Protein AF-A0A812IFV6-F1 (afdb_monomer_lite)

Structure (mmCIF, N/CA/C/O backbone):
data_AF-A0A812IFV6-F1
#
_entry.id   AF-A0A812IFV6-F1
#
loop_
_atom_site.group_PDB
_atom_site.id
_atom_site.type_symbol
_atom_site.label_atom_id
_atom_site.label_alt_id
_atom_site.label_comp_id
_atom_site.label_asym_id
_atom_site.label_entity_id
_atom_site.label_seq_id
_atom_site.pdbx_PDB_ins_code
_atom_site.Cartn_x
_atom_site.Cartn_y
_atom_site.Cartn_z
_atom_site.occupancy
_atom_site.B_iso_or_equiv
_atom_site.auth_seq_id
_atom_site.auth_comp_id
_atom_site.auth_asym_id
_atom_site.auth_atom_id
_atom_site.pdbx_PDB_model_num
ATOM 1 N N . MET A 1 1 ? 2.432 -13.403 5.349 1.00 90.62 1 MET A N 1
ATOM 2 C CA . MET A 1 1 ? 1.279 -12.597 5.789 1.00 90.62 1 MET A CA 1
ATOM 3 C C . MET A 1 1 ? 0.267 -13.435 6.565 1.00 90.62 1 MET A C 1
ATOM 5 O O . MET A 1 1 ? 0.157 -13.242 7.765 1.00 90.62 1 MET A O 1
ATOM 9 N N . GLU A 1 2 ? -0.391 -14.413 5.935 1.00 92.25 2 GLU A N 1
ATOM 10 C CA . GLU A 1 2 ? -1.429 -15.255 6.562 1.00 92.25 2 GLU A CA 1
ATOM 11 C C . GLU A 1 2 ? -1.042 -15.822 7.941 1.00 92.25 2 GLU A C 1
ATOM 13 O O . GLU A 1 2 ? -1.801 -15.688 8.894 1.00 92.25 2 GLU A O 1
ATOM 18 N N . ARG A 1 3 ? 0.172 -16.378 8.083 1.00 94.56 3 ARG A N 1
ATOM 19 C CA . ARG A 1 3 ? 0.697 -16.860 9.375 1.00 94.56 3 ARG A CA 1
ATOM 20 C C . ARG A 1 3 ? 0.649 -15.799 10.481 1.00 94.56 3 ARG A C 1
ATOM 22 O O . ARG A 1 3 ? 0.301 -16.121 11.610 1.00 94.56 3 ARG A O 1
ATOM 29 N N . GLU A 1 4 ? 1.041 -14.563 10.172 1.00 95.19 4 GLU A N 1
ATOM 30 C CA . GLU A 1 4 ? 1.083 -13.474 11.156 1.00 95.19 4 GLU A CA 1
ATOM 31 C C . GLU A 1 4 ? -0.331 -13.035 11.540 1.00 95.19 4 GLU A C 1
ATOM 33 O O . GLU A 1 4 ? -0.598 -12.843 12.722 1.00 95.19 4 GLU A O 1
ATOM 38 N N . VAL A 1 5 ? -1.251 -12.981 10.572 1.00 94.00 5 VAL A N 1
ATOM 39 C CA . VAL A 1 5 ? -2.677 -12.708 10.815 1.00 94.00 5 VAL A CA 1
ATOM 40 C C . VAL A 1 5 ? -3.306 -13.794 11.696 1.00 94.00 5 VAL A C 1
ATOM 42 O O . VAL A 1 5 ? -3.905 -13.469 12.718 1.00 94.00 5 VAL A O 1
ATOM 45 N N . LYS A 1 6 ? -3.071 -15.077 11.383 1.00 93.69 6 LYS A N 1
ATOM 46 C CA . LYS A 1 6 ? -3.560 -16.235 12.158 1.00 93.69 6 LYS A CA 1
ATOM 47 C C . LYS A 1 6 ? -2.971 -16.321 13.568 1.00 93.69 6 LYS A C 1
ATOM 49 O O . LYS A 1 6 ? -3.517 -17.008 14.427 1.00 93.69 6 LYS A O 1
ATOM 54 N N . SER A 1 7 ? -1.841 -15.661 13.824 1.00 94.19 7 SER A N 1
ATOM 55 C CA . SER A 1 7 ? -1.175 -15.741 15.127 1.00 94.19 7 SER A CA 1
ATOM 56 C C . SER A 1 7 ? -1.959 -15.060 16.252 1.00 94.19 7 SER A C 1
ATOM 58 O O . SER A 1 7 ? -1.725 -15.374 17.418 1.00 94.19 7 SER A O 1
ATOM 60 N N . GLY A 1 8 ? -2.832 -14.097 15.924 1.00 90.06 8 GLY A N 1
ATOM 61 C CA . GLY A 1 8 ? -3.532 -13.261 16.905 1.00 90.06 8 GLY A CA 1
ATOM 62 C C . GLY A 1 8 ? -2.608 -12.403 17.778 1.00 90.06 8 GLY A C 1
ATOM 63 O O . GLY A 1 8 ? -3.059 -11.815 18.755 1.00 90.06 8 GLY A O 1
ATOM 64 N N . LYS A 1 9 ? -1.306 -12.341 17.461 1.00 95.56 9 LYS A N 1
ATOM 65 C CA . LYS A 1 9 ? -0.314 -11.566 18.218 1.00 95.56 9 LYS A CA 1
ATOM 66 C C . LYS A 1 9 ? -0.413 -10.064 17.941 1.00 95.56 9 LYS A C 1
ATOM 68 O O . LYS A 1 9 ? 0.024 -9.266 18.765 1.00 95.56 9 LYS A O 1
ATOM 73 N N . TRP A 1 10 ? -0.939 -9.703 16.776 1.00 95.56 10 TRP A N 1
ATOM 74 C CA . TRP A 1 10 ? -0.972 -8.340 16.263 1.00 95.56 10 TRP A CA 1
ATOM 75 C C . TRP A 1 10 ? -2.396 -7.982 15.847 1.00 95.56 10 TRP A C 1
ATOM 77 O O . TRP A 1 10 ? -3.046 -8.774 15.163 1.00 95.56 10 TRP A O 1
ATOM 87 N N . ASP A 1 11 ? -2.851 -6.781 16.205 1.00 94.81 11 ASP A N 1
ATOM 88 C CA . ASP A 1 11 ? -4.146 -6.262 15.745 1.00 94.81 11 ASP A CA 1
ATOM 89 C C . ASP A 1 11 ? -4.117 -5.952 14.246 1.00 94.81 11 ASP A C 1
ATOM 91 O O . ASP A 1 11 ? -5.085 -6.202 13.530 1.00 94.81 11 ASP A O 1
ATOM 95 N N . TRP A 1 12 ? -2.976 -5.447 13.771 1.00 97.50 12 TRP A N 1
ATOM 96 C CA . TRP A 1 12 ? -2.709 -5.120 12.378 1.00 97.50 12 TRP A CA 1
ATOM 97 C C . TRP A 1 12 ? -1.328 -5.617 11.970 1.00 97.50 12 TRP A C 1
ATOM 99 O O . TRP A 1 12 ? -0.370 -5.554 12.741 1.00 97.50 12 TRP A O 1
ATOM 109 N N . VAL A 1 13 ? -1.225 -6.087 10.733 1.00 97.06 13 VAL A N 1
ATOM 110 C CA . VAL A 1 13 ? 0.023 -6.496 10.095 1.00 97.06 13 VAL A CA 1
ATOM 111 C C . VAL A 1 13 ? 0.207 -5.659 8.836 1.00 97.06 13 VAL A C 1
ATOM 113 O O . VAL A 1 13 ? -0.725 -5.501 8.049 1.00 97.06 13 VAL A O 1
ATOM 116 N N . VAL A 1 14 ? 1.412 -5.134 8.639 1.00 96.81 14 VAL A N 1
ATOM 117 C CA . VAL A 1 14 ? 1.782 -4.381 7.437 1.00 96.81 14 VAL A CA 1
ATOM 118 C C . VAL A 1 14 ? 2.621 -5.280 6.535 1.00 96.81 14 VAL A C 1
ATOM 120 O O . VAL A 1 14 ? 3.610 -5.862 6.984 1.00 96.81 14 VAL A O 1
ATOM 123 N N . TRP A 1 15 ? 2.217 -5.417 5.274 1.00 96.69 15 TRP A N 1
ATOM 124 C CA . TRP A 1 15 ? 3.087 -5.905 4.206 1.00 96.69 15 TRP A CA 1
ATOM 125 C C . TRP A 1 15 ? 3.775 -4.715 3.559 1.00 96.69 15 TRP A C 1
ATOM 127 O O . TRP A 1 15 ? 3.112 -3.711 3.315 1.00 96.69 15 TRP A O 1
ATOM 137 N N . ALA A 1 16 ? 5.057 -4.852 3.244 1.00 96.38 16 ALA A N 1
ATOM 138 C CA . ALA A 1 16 ? 5.772 -3.949 2.358 1.00 96.38 16 ALA A CA 1
ATOM 139 C C . ALA A 1 16 ? 6.734 -4.773 1.497 1.00 96.38 16 ALA A C 1
ATOM 141 O O . ALA A 1 16 ? 7.424 -5.658 2.017 1.00 96.38 16 ALA A O 1
ATOM 142 N N . ASP A 1 17 ? 6.779 -4.483 0.202 1.00 94.94 17 ASP A N 1
ATOM 143 C CA . ASP A 1 17 ? 7.741 -5.076 -0.714 1.00 94.94 17 ASP A CA 1
ATOM 144 C C . ASP A 1 17 ? 9.166 -4.672 -0.318 1.00 94.94 17 ASP A C 1
ATOM 146 O O . ASP A 1 17 ? 9.419 -3.621 0.278 1.00 94.94 17 ASP A O 1
ATOM 150 N N . CYS A 1 18 ? 10.138 -5.518 -0.662 1.00 93.38 18 CYS A N 1
ATOM 151 C CA . CYS A 1 18 ? 11.543 -5.277 -0.326 1.00 93.38 18 CYS A CA 1
ATOM 152 C C . CYS A 1 18 ? 12.152 -4.068 -1.053 1.00 93.38 18 CYS A C 1
ATOM 154 O O . CYS A 1 18 ? 13.246 -3.625 -0.701 1.00 93.38 18 CYS A O 1
ATOM 156 N N . ASP A 1 19 ? 11.453 -3.550 -2.057 1.00 93.69 19 ASP A N 1
ATOM 157 C CA . ASP A 1 19 ? 11.801 -2.382 -2.848 1.00 93.69 19 ASP A CA 1
ATOM 158 C C . ASP A 1 19 ? 11.016 -1.125 -2.414 1.00 93.69 19 ASP A C 1
ATOM 160 O O . ASP A 1 19 ? 10.923 -0.152 -3.159 1.00 93.69 19 ASP A O 1
ATOM 164 N N . THR A 1 20 ? 10.480 -1.121 -1.189 1.00 95.44 20 THR A N 1
ATOM 165 C CA . THR A 1 20 ? 9.797 0.024 -0.570 1.00 95.44 20 THR A CA 1
ATOM 166 C C . THR A 1 20 ? 10.622 0.606 0.579 1.00 95.44 20 THR A C 1
ATOM 168 O O . THR A 1 20 ? 11.071 -0.123 1.464 1.00 95.44 20 THR A O 1
ATOM 171 N N . TYR A 1 21 ? 10.784 1.934 0.611 1.00 96.25 21 TYR A N 1
ATOM 172 C CA . TYR A 1 21 ? 11.417 2.660 1.719 1.00 96.25 21 TYR A CA 1
ATOM 173 C C . TYR A 1 21 ? 10.441 3.599 2.420 1.00 96.25 21 TYR A C 1
ATOM 175 O O . TYR A 1 21 ? 9.731 4.372 1.779 1.00 96.25 21 TYR A O 1
ATOM 183 N N . PHE A 1 22 ? 10.481 3.596 3.753 1.00 96.12 22 PHE A N 1
ATOM 184 C CA . PHE A 1 22 ? 9.838 4.610 4.585 1.00 96.12 22 PHE A CA 1
ATOM 185 C C . PHE A 1 22 ? 10.692 5.877 4.583 1.00 96.12 22 PHE A C 1
ATOM 187 O O . PHE A 1 22 ? 11.806 5.889 5.105 1.00 96.12 22 PHE A O 1
ATOM 194 N N . MET A 1 23 ? 10.171 6.937 3.970 1.00 97.19 23 MET A N 1
ATOM 195 C CA . MET A 1 23 ? 10.905 8.181 3.732 1.00 97.19 23 MET A CA 1
ATOM 196 C C . MET A 1 23 ? 10.601 9.249 4.781 1.00 97.19 23 MET A C 1
ATOM 198 O O . MET A 1 23 ? 11.465 10.075 5.066 1.00 97.19 23 MET A O 1
ATOM 202 N N . ASN A 1 24 ? 9.409 9.219 5.381 1.00 96.88 24 ASN A N 1
ATOM 203 C CA . ASN A 1 24 ? 8.997 10.155 6.424 1.00 96.88 24 ASN A CA 1
ATOM 204 C C . ASN A 1 24 ? 8.560 9.402 7.688 1.00 96.88 24 ASN A C 1
ATOM 206 O O . ASN A 1 24 ? 7.410 8.986 7.806 1.00 96.88 24 ASN A O 1
ATOM 210 N N . MET A 1 25 ? 9.469 9.268 8.655 1.00 95.56 25 MET A N 1
ATOM 211 C CA . MET A 1 25 ? 9.214 8.592 9.934 1.00 95.56 25 MET A CA 1
ATOM 212 C C . MET A 1 25 ? 8.420 9.449 10.932 1.00 95.56 25 MET A C 1
ATOM 214 O O . MET A 1 25 ? 8.097 8.969 12.015 1.00 95.56 25 MET A O 1
ATOM 218 N N . SER A 1 26 ? 8.077 10.698 10.587 1.00 96.50 26 SER A N 1
ATOM 219 C CA . SER A 1 26 ? 7.101 11.479 11.367 1.00 96.50 26 SER A CA 1
ATOM 220 C C . SER A 1 26 ? 5.660 11.037 11.093 1.00 96.50 26 SER A C 1
ATOM 222 O O . SER A 1 26 ? 4.779 11.294 11.911 1.00 96.50 26 SER A O 1
ATOM 224 N N . VAL A 1 27 ? 5.408 10.367 9.961 1.00 95.50 27 VAL A N 1
ATOM 225 C CA . VAL A 1 27 ? 4.134 9.692 9.689 1.00 95.50 27 VAL A CA 1
ATOM 226 C C . VAL A 1 27 ? 4.193 8.321 10.348 1.00 95.50 27 VAL A C 1
ATOM 228 O O . VAL A 1 27 ? 4.990 7.467 9.960 1.00 95.50 27 VAL A O 1
ATOM 231 N N . THR A 1 28 ? 3.359 8.105 11.364 1.00 94.81 28 THR A N 1
ATOM 232 C CA . THR A 1 28 ? 3.316 6.817 12.063 1.00 94.81 28 THR A CA 1
ATOM 233 C C . THR A 1 28 ? 2.352 5.856 11.376 1.00 94.81 28 THR A C 1
ATOM 235 O O . THR A 1 28 ? 1.388 6.274 10.728 1.00 94.81 28 THR A O 1
ATOM 238 N N . VAL A 1 29 ? 2.577 4.556 11.564 1.00 93.62 29 VAL A N 1
ATOM 239 C CA . VAL A 1 29 ? 1.675 3.485 11.105 1.00 93.62 29 VAL A CA 1
ATOM 240 C C . VAL A 1 29 ? 0.255 3.718 11.637 1.00 93.62 29 VAL A C 1
ATOM 242 O O . VAL A 1 29 ? -0.717 3.590 10.898 1.00 93.62 29 VAL A O 1
ATOM 245 N N . GLU A 1 30 ? 0.129 4.139 12.895 1.00 94.88 30 GLU A N 1
ATOM 246 C CA . GLU A 1 30 ? -1.145 4.473 13.532 1.00 94.88 30 GLU A CA 1
ATOM 247 C C . GLU A 1 30 ? -1.823 5.660 12.849 1.00 94.88 30 GLU A C 1
ATOM 249 O O . GLU A 1 30 ? -3.024 5.612 12.602 1.00 94.88 30 GLU A O 1
ATOM 254 N N . SER A 1 31 ? -1.075 6.710 12.498 1.00 95.31 31 SER A N 1
ATOM 255 C CA . SER A 1 31 ? -1.651 7.868 11.809 1.00 95.31 31 SER A CA 1
ATOM 256 C C . SER A 1 31 ? -2.243 7.483 10.450 1.00 95.31 31 SER A C 1
ATOM 258 O O . SER A 1 31 ? -3.316 7.964 10.091 1.00 95.31 31 SER A O 1
ATOM 260 N N . VAL A 1 32 ? -1.610 6.548 9.733 1.00 95.31 32 VAL A N 1
ATOM 261 C CA . VAL A 1 32 ? -2.129 6.005 8.471 1.00 95.31 32 VAL A CA 1
ATOM 262 C C . VAL A 1 32 ? -3.386 5.170 8.719 1.00 95.31 32 VAL A C 1
ATOM 264 O O . VAL A 1 32 ? -4.390 5.371 8.036 1.00 95.31 32 VAL A O 1
ATOM 267 N N . LEU A 1 33 ? -3.368 4.290 9.727 1.00 96.06 33 LEU A N 1
ATOM 268 C CA . LEU A 1 33 ? -4.539 3.507 10.133 1.00 96.06 33 LEU A CA 1
ATOM 269 C C . LEU A 1 33 ? -5.737 4.407 10.439 1.00 96.06 33 LEU A C 1
ATOM 271 O O . LEU A 1 33 ? -6.798 4.222 9.858 1.00 96.06 33 LEU A O 1
ATOM 275 N N . PHE A 1 34 ? -5.569 5.405 11.303 1.00 96.56 34 PHE A N 1
ATOM 276 C CA . PHE A 1 34 ? -6.655 6.312 11.672 1.00 96.56 34 PHE A CA 1
ATOM 277 C C . PHE A 1 34 ? -7.095 7.227 10.528 1.00 96.56 34 PHE A C 1
ATOM 279 O O . PHE A 1 34 ? -8.252 7.629 10.495 1.00 96.56 34 PHE A O 1
ATOM 286 N N . THR A 1 35 ? -6.219 7.528 9.568 1.00 95.94 35 THR A N 1
ATOM 287 C CA . THR A 1 35 ? -6.599 8.324 8.391 1.00 95.94 35 THR A CA 1
ATOM 288 C C . THR A 1 35 ? -7.592 7.576 7.498 1.00 95.94 35 THR A C 1
ATOM 290 O O . THR A 1 35 ? -8.530 8.188 6.998 1.00 95.94 35 THR A O 1
ATOM 293 N N . TYR A 1 36 ? -7.403 6.267 7.290 1.00 96.00 36 TYR A N 1
ATOM 294 C CA . TYR A 1 36 ? -8.203 5.502 6.318 1.00 96.00 36 TYR A CA 1
ATOM 295 C C . TYR A 1 36 ? -9.223 4.551 6.940 1.00 96.00 36 TYR A C 1
ATOM 297 O O . TYR A 1 36 ? -10.222 4.222 6.306 1.00 96.00 36 TYR A O 1
ATOM 305 N N . ALA A 1 37 ? -8.980 4.099 8.165 1.00 96.31 37 ALA A N 1
ATOM 306 C CA . ALA A 1 37 ? -9.856 3.211 8.917 1.00 96.31 37 ALA A CA 1
ATOM 307 C C . ALA A 1 37 ? -10.405 3.874 10.186 1.00 96.31 37 ALA A C 1
ATOM 309 O O . ALA A 1 37 ? -11.028 3.192 10.989 1.00 96.31 37 ALA A O 1
ATOM 310 N N . GLY A 1 38 ? -10.154 5.166 10.415 1.00 96.19 38 GLY A N 1
ATOM 311 C CA . GLY A 1 38 ? -10.702 5.882 11.562 1.00 96.19 38 GLY A CA 1
ATOM 312 C C . GLY A 1 38 ? -12.148 6.317 11.340 1.00 96.19 38 GLY A C 1
ATOM 313 O O . GLY A 1 38 ? -12.520 6.746 10.251 1.00 96.19 38 GLY A O 1
ATOM 314 N N . ILE A 1 39 ? -12.947 6.249 12.398 1.00 95.69 39 ILE A N 1
ATOM 315 C CA . ILE A 1 39 ? -14.283 6.834 12.494 1.00 95.69 39 ILE A CA 1
ATOM 316 C C . ILE A 1 39 ? -14.367 7.672 13.766 1.00 95.69 39 ILE A C 1
ATOM 318 O O . ILE A 1 39 ? -13.804 7.317 14.805 1.00 95.69 39 ILE A O 1
ATOM 322 N N . GLU A 1 40 ? -15.066 8.799 13.686 1.00 94.88 40 GLU A N 1
ATOM 323 C CA . GLU A 1 40 ? -15.338 9.639 14.847 1.00 94.88 40 GLU A CA 1
ATOM 324 C C . GLU A 1 40 ? -16.737 9.328 15.381 1.00 94.88 40 GLU A C 1
ATOM 326 O O . GLU A 1 40 ? -17.749 9.657 14.760 1.00 94.88 40 GLU A O 1
ATOM 331 N N . GLU A 1 41 ? -16.804 8.707 16.556 1.00 91.31 41 GLU A N 1
ATOM 332 C CA . GLU A 1 41 ? -18.061 8.428 17.242 1.00 91.31 41 GLU A CA 1
ATOM 333 C C . GLU A 1 41 ? -18.096 9.184 18.566 1.00 91.31 41 GLU A C 1
ATOM 335 O O . GLU A 1 41 ? -17.248 9.006 19.435 1.00 91.31 41 GLU A O 1
ATOM 340 N N . ARG A 1 42 ? -19.105 10.047 18.742 1.00 91.06 42 ARG A N 1
ATOM 341 C CA . ARG A 1 42 ? -19.311 10.826 19.982 1.00 91.06 42 ARG A CA 1
ATOM 342 C C . ARG A 1 42 ? -18.100 11.689 20.386 1.00 91.06 42 ARG A C 1
ATOM 344 O O . ARG A 1 42 ? -17.925 11.970 21.570 1.00 91.06 42 ARG A O 1
ATOM 351 N N . GLY A 1 43 ? -17.317 12.146 19.407 1.00 92.31 43 GLY A N 1
ATOM 352 C CA . GLY A 1 43 ? -16.129 12.979 19.617 1.00 92.31 43 GLY A CA 1
ATOM 353 C C . GLY A 1 43 ? -14.856 12.197 19.954 1.00 92.31 43 GLY A C 1
ATOM 354 O O . GLY A 1 43 ? -13.866 12.806 20.352 1.00 92.31 43 GLY A O 1
ATOM 355 N N . GLU A 1 44 ? -14.875 10.866 19.829 1.00 94.44 44 GLU A N 1
ATOM 356 C CA . GLU A 1 44 ? -13.705 10.006 19.997 1.00 94.44 44 GLU A CA 1
ATOM 357 C C . GLU A 1 44 ? -13.334 9.356 18.658 1.00 94.44 44 GLU A C 1
ATOM 359 O O . GLU A 1 44 ? -14.171 8.736 17.998 1.00 94.44 44 GLU A O 1
ATOM 364 N N . LEU A 1 45 ? -12.070 9.509 18.252 1.00 95.75 45 LEU A N 1
ATOM 365 C CA . LEU A 1 45 ? -11.529 8.876 17.053 1.00 95.75 45 LEU A CA 1
ATOM 366 C C . LEU A 1 45 ? -11.144 7.428 17.377 1.00 95.75 45 LEU A C 1
ATOM 368 O O . LEU A 1 45 ? -10.225 7.180 18.157 1.00 95.75 45 LEU A O 1
ATOM 372 N N . THR A 1 46 ? -11.838 6.477 16.762 1.00 96.19 46 THR A N 1
ATOM 373 C CA . THR A 1 46 ? -11.618 5.033 16.935 1.00 96.19 46 THR A CA 1
ATOM 374 C C . THR A 1 46 ? -11.424 4.361 15.579 1.00 96.19 46 THR A C 1
ATOM 376 O O . THR A 1 46 ? -11.686 4.968 14.546 1.00 96.19 46 THR A O 1
ATOM 379 N N . LEU A 1 47 ? -10.913 3.127 15.550 1.00 96.62 47 LEU A N 1
ATOM 380 C CA . LEU A 1 47 ? -10.833 2.367 14.302 1.00 96.62 47 LEU A CA 1
ATOM 381 C C . LEU A 1 47 ? -12.185 1.718 14.001 1.00 96.62 47 LEU A C 1
ATOM 383 O O . LEU A 1 47 ? -12.744 1.027 14.853 1.00 96.62 47 LEU A O 1
ATOM 387 N N . ASP A 1 48 ? -12.654 1.891 12.771 1.00 96.38 48 ASP A N 1
ATOM 388 C CA . ASP A 1 48 ? -13.847 1.261 12.231 1.00 96.38 48 ASP A CA 1
ATOM 389 C C . ASP A 1 48 ? -13.717 -0.264 12.360 1.00 96.38 48 ASP A C 1
ATOM 391 O O . ASP A 1 48 ? -12.817 -0.877 11.764 1.00 96.38 48 ASP A O 1
ATOM 395 N N . PRO A 1 49 ? -14.586 -0.918 13.151 1.00 95.50 49 PRO A N 1
ATOM 396 C CA . PRO A 1 49 ? -14.504 -2.353 13.348 1.00 95.50 49 PRO A CA 1
ATOM 397 C C . PRO A 1 49 ? -14.727 -3.131 12.050 1.00 95.50 49 PRO A C 1
ATOM 399 O O . PRO A 1 49 ? -14.229 -4.258 11.973 1.00 95.50 49 PRO A O 1
ATOM 402 N N . GLN A 1 50 ? -15.422 -2.541 11.067 1.00 96.38 50 GLN A N 1
ATOM 403 C CA . GLN A 1 50 ? -15.682 -3.143 9.765 1.00 96.38 50 GLN A CA 1
ATOM 404 C C . GLN A 1 50 ? -14.477 -3.097 8.838 1.00 96.38 50 GLN A C 1
ATOM 406 O O . GLN A 1 50 ? -14.459 -3.876 7.903 1.00 96.38 50 GLN A O 1
ATOM 411 N N . VAL A 1 51 ? -13.469 -2.248 9.058 1.00 97.69 51 VAL A N 1
ATOM 412 C CA . VAL A 1 51 ? -12.301 -2.204 8.168 1.00 97.69 51 VAL A CA 1
ATOM 413 C C . VAL A 1 51 ? -11.305 -3.291 8.556 1.00 97.69 51 VAL A C 1
ATOM 415 O O . VAL A 1 51 ? -10.848 -3.376 9.699 1.00 97.69 51 VAL A O 1
ATOM 418 N N . HIS A 1 52 ? -10.940 -4.114 7.576 1.00 97.88 52 HIS A N 1
ATOM 419 C CA . HIS A 1 52 ? -9.975 -5.200 7.722 1.00 97.88 52 HIS A CA 1
ATOM 420 C C . HIS A 1 52 ? -8.755 -5.061 6.815 1.00 97.88 52 HIS A C 1
ATOM 422 O O . HIS A 1 52 ? -7.755 -5.726 7.082 1.00 97.88 52 HIS A O 1
ATOM 428 N N . MET A 1 53 ? -8.798 -4.234 5.769 1.00 97.94 53 MET A N 1
ATOM 429 C CA . MET A 1 53 ? -7.658 -4.030 4.879 1.00 97.94 53 MET A CA 1
ATOM 430 C C . MET A 1 53 ? -7.575 -2.592 4.370 1.00 97.94 53 MET A C 1
ATOM 432 O O . MET A 1 53 ? -8.586 -2.009 3.989 1.00 97.94 53 MET A O 1
ATOM 436 N N . ILE A 1 54 ? -6.358 -2.045 4.332 1.00 97.81 54 ILE A N 1
ATOM 437 C CA . ILE A 1 54 ? -6.038 -0.768 3.684 1.00 97.81 54 ILE A CA 1
ATOM 438 C C . ILE A 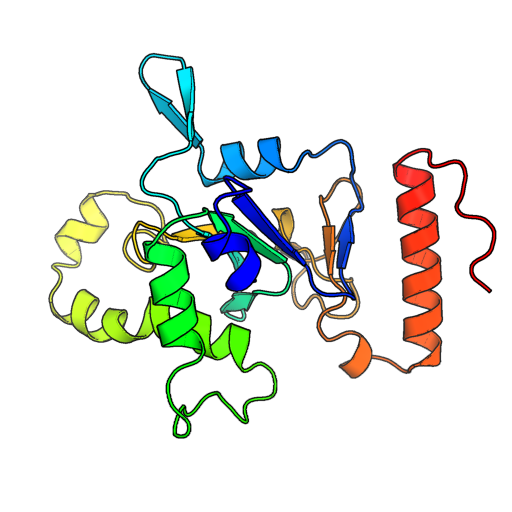1 54 ? -5.004 -1.050 2.601 1.00 97.81 54 ILE A C 1
ATOM 440 O O . ILE A 1 54 ? -3.951 -1.615 2.894 1.00 97.81 54 ILE A O 1
ATOM 444 N N . VAL A 1 55 ? -5.295 -0.671 1.365 1.00 97.12 55 VAL A N 1
ATOM 445 C CA . VAL A 1 55 ? -4.445 -0.924 0.191 1.00 97.12 55 VAL A CA 1
ATOM 446 C C . VAL A 1 55 ? -4.436 0.309 -0.704 1.00 97.12 55 VAL A C 1
ATOM 448 O O . VAL A 1 55 ? -5.386 1.091 -0.650 1.00 97.12 55 VAL A O 1
ATOM 451 N N . SER A 1 56 ? -3.382 0.525 -1.494 1.00 94.44 56 SER A N 1
ATOM 452 C CA . SER A 1 56 ? -3.388 1.637 -2.445 1.00 94.44 56 SER A CA 1
ATOM 453 C C . SER A 1 56 ? -4.037 1.284 -3.776 1.00 94.44 56 SER A C 1
ATOM 455 O O . SER A 1 56 ? -4.015 0.134 -4.214 1.00 94.44 56 SER A O 1
ATOM 457 N N . GLU A 1 57 ? -4.573 2.306 -4.433 1.00 91.19 57 GLU A N 1
ATOM 458 C CA . GLU A 1 57 ? -4.995 2.272 -5.831 1.00 91.19 57 GLU A CA 1
ATOM 459 C C . GLU A 1 57 ? -4.420 3.481 -6.570 1.00 91.19 57 GLU A C 1
ATOM 461 O O . GLU A 1 57 ? -4.292 4.577 -6.009 1.00 91.19 57 GLU A O 1
ATOM 466 N N . ASP A 1 58 ? -4.098 3.267 -7.841 1.00 86.94 58 ASP A N 1
ATOM 467 C CA . ASP A 1 58 ? -3.811 4.307 -8.818 1.00 86.94 58 ASP A CA 1
ATOM 468 C C . ASP A 1 58 ? -4.663 4.112 -10.088 1.00 86.94 58 ASP A C 1
ATOM 470 O O . ASP A 1 58 ? -5.523 3.238 -10.185 1.00 86.94 58 ASP A O 1
ATOM 474 N N . SER A 1 59 ? -4.400 4.924 -11.111 1.00 80.69 59 SER A N 1
ATOM 475 C CA . SER A 1 59 ? -5.062 4.806 -12.421 1.00 80.69 59 SER A CA 1
ATOM 476 C C . SER A 1 59 ? -4.839 3.474 -13.162 1.00 80.69 59 SER A C 1
ATOM 478 O O . SER A 1 59 ? -5.527 3.209 -14.150 1.00 80.69 59 SER A O 1
ATOM 480 N N . ALA A 1 60 ? -3.855 2.669 -12.757 1.00 78.31 60 ALA A N 1
ATOM 481 C CA . ALA A 1 60 ? -3.549 1.379 -13.355 1.00 78.31 60 ALA A CA 1
ATOM 482 C C . ALA A 1 60 ? -4.292 0.228 -12.671 1.00 78.31 60 ALA A C 1
ATOM 484 O O . ALA A 1 60 ? -4.637 -0.696 -13.406 1.00 78.31 60 ALA A O 1
ATOM 485 N N . MET A 1 61 ? -4.503 0.280 -11.343 1.00 85.88 61 MET A N 1
ATOM 486 C CA . MET A 1 61 ? -5.410 -0.528 -10.494 1.00 85.88 61 MET A CA 1
ATOM 487 C C . MET A 1 61 ? -4.921 -0.503 -9.025 1.00 85.88 61 MET A C 1
ATOM 489 O O . MET A 1 61 ? -4.085 0.313 -8.641 1.00 85.88 61 MET A O 1
ATOM 493 N N . LEU A 1 62 ? -5.431 -1.411 -8.181 1.00 92.62 62 LEU A N 1
ATOM 494 C CA . LEU A 1 62 ? -4.831 -1.734 -6.885 1.00 92.62 62 LEU A CA 1
ATOM 495 C C . LEU A 1 62 ? -3.326 -2.011 -6.996 1.00 92.62 62 LEU A C 1
ATOM 497 O O . LEU A 1 62 ? -2.864 -2.644 -7.952 1.00 92.62 62 LEU A O 1
ATOM 501 N N . ASN A 1 63 ? -2.601 -1.616 -5.954 1.00 93.56 63 ASN A N 1
ATOM 502 C CA . ASN A 1 63 ? -1.194 -1.920 -5.761 1.00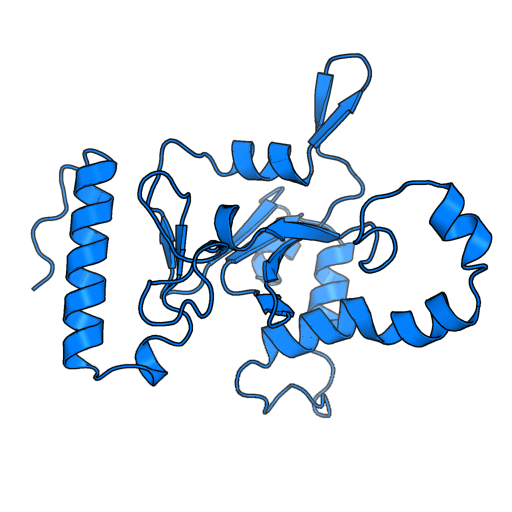 93.56 63 ASN A CA 1
ATOM 503 C C . ASN A 1 63 ? -0.966 -2.474 -4.346 1.00 93.56 63 ASN A C 1
ATOM 505 O O . ASN A 1 63 ? -1.130 -1.786 -3.340 1.00 93.56 63 ASN A O 1
ATOM 509 N N . THR A 1 64 ? -0.562 -3.741 -4.279 1.00 95.31 64 THR A N 1
ATOM 510 C CA . THR A 1 64 ? -0.304 -4.477 -3.035 1.00 95.31 64 THR A CA 1
ATOM 511 C C . THR A 1 64 ? 1.154 -4.424 -2.578 1.00 95.31 64 THR A C 1
ATOM 513 O O . THR A 1 64 ? 1.538 -5.197 -1.704 1.00 95.31 64 THR A O 1
ATOM 516 N N . GLY A 1 65 ? 1.968 -3.519 -3.130 1.00 94.06 65 GLY A N 1
ATOM 517 C CA . GLY A 1 65 ? 3.366 -3.344 -2.728 1.00 94.06 65 GLY A CA 1
ATOM 518 C C . GLY A 1 65 ? 3.526 -2.840 -1.293 1.00 94.06 65 GLY A C 1
ATOM 519 O O . GLY A 1 65 ? 4.519 -3.124 -0.635 1.00 94.06 65 GLY A O 1
ATOM 520 N N . ILE A 1 66 ? 2.505 -2.177 -0.754 1.00 95.88 66 ILE A N 1
ATOM 521 C CA . ILE A 1 66 ? 2.325 -1.962 0.681 1.00 95.88 66 ILE A CA 1
ATOM 522 C C . ILE A 1 66 ? 0.831 -2.039 0.990 1.00 95.88 66 ILE A C 1
ATOM 524 O O . ILE A 1 66 ? 0.010 -1.510 0.245 1.00 95.88 66 ILE A O 1
ATOM 528 N N . PHE A 1 67 ? 0.458 -2.737 2.060 1.00 97.19 67 PHE A N 1
ATOM 529 C CA . PHE A 1 67 ? -0.926 -2.789 2.539 1.00 97.19 67 PHE A CA 1
ATOM 530 C C . PHE A 1 67 ? -0.983 -3.191 4.008 1.00 97.19 67 PHE A C 1
ATOM 532 O O . PHE A 1 67 ? -0.068 -3.820 4.545 1.00 97.19 67 PHE A O 1
ATOM 539 N N . PHE A 1 68 ? -2.067 -2.806 4.674 1.00 97.88 68 PHE A N 1
ATOM 540 C CA . PHE A 1 68 ? -2.314 -3.114 6.078 1.00 97.88 68 PHE A CA 1
ATOM 541 C C . PHE A 1 68 ? -3.466 -4.100 6.139 1.00 97.88 68 PHE A C 1
ATOM 543 O O . PHE A 1 68 ? -4.452 -3.944 5.421 1.00 97.88 68 PHE A O 1
ATOM 550 N N . VAL A 1 69 ? -3.363 -5.101 7.004 1.00 97.75 69 VAL A N 1
ATOM 551 C CA . VAL A 1 69 ? -4.415 -6.093 7.204 1.00 97.75 69 VAL A CA 1
ATOM 552 C C . VAL A 1 69 ? -4.633 -6.356 8.686 1.00 97.75 69 VAL A C 1
ATOM 554 O O . VAL A 1 69 ? -3.684 -6.519 9.452 1.00 97.75 69 VAL A O 1
ATOM 557 N N . LYS A 1 70 ? -5.895 -6.385 9.098 1.00 97.06 70 LYS A N 1
ATOM 558 C CA . LYS A 1 70 ? -6.311 -6.646 10.474 1.00 97.06 70 LYS A CA 1
ATOM 559 C C . LYS A 1 70 ? -6.222 -8.139 10.790 1.00 97.06 70 LYS A C 1
ATOM 561 O O . LYS A 1 70 ? -6.570 -8.978 9.956 1.00 97.06 70 LYS A O 1
ATOM 566 N N . GLY A 1 71 ? -5.823 -8.468 12.015 1.00 95.19 71 GLY A N 1
ATOM 567 C CA . GLY A 1 71 ? -5.876 -9.813 12.588 1.00 95.19 71 GLY A CA 1
ATOM 568 C C . GLY A 1 71 ? -7.320 -10.292 12.756 1.00 95.19 71 GLY A C 1
ATOM 569 O O . GLY A 1 71 ? -7.892 -10.176 13.836 1.00 95.19 71 GLY A O 1
ATOM 570 N N . ALA A 1 72 ? -7.946 -10.774 11.682 1.00 93.81 72 ALA A N 1
ATOM 571 C CA . ALA A 1 72 ? -9.350 -11.169 11.677 1.00 93.81 72 ALA A CA 1
ATOM 572 C C . ALA A 1 72 ? -9.616 -12.357 10.750 1.00 93.81 72 ALA A C 1
ATOM 574 O O . ALA A 1 72 ? -8.978 -12.504 9.707 1.00 93.81 72 ALA A O 1
ATOM 575 N N . SER A 1 73 ? -10.653 -13.134 11.071 1.00 94.81 73 SER A N 1
ATOM 576 C CA . SER A 1 73 ? -11.100 -14.274 10.257 1.00 94.81 73 SER A CA 1
ATOM 577 C C . SER A 1 73 ? -11.428 -13.888 8.813 1.00 94.81 73 SER A C 1
ATOM 579 O O . SER A 1 73 ? -11.209 -14.683 7.902 1.00 94.81 73 SER A O 1
ATOM 581 N N . TRP A 1 74 ? -11.898 -12.658 8.581 1.00 96.56 74 TRP A N 1
ATOM 582 C CA . TRP A 1 74 ? -12.114 -12.130 7.233 1.00 96.56 74 TRP A CA 1
ATOM 583 C C . TRP A 1 74 ? -10.829 -12.151 6.392 1.00 96.56 74 TRP A C 1
ATOM 585 O O . TRP A 1 74 ? -10.848 -12.610 5.250 1.00 96.56 74 TRP A O 1
ATOM 595 N N . ALA A 1 75 ? -9.703 -11.711 6.964 1.00 96.38 75 ALA A N 1
ATOM 596 C CA . ALA A 1 75 ? -8.421 -11.649 6.269 1.00 96.38 75 ALA A CA 1
ATOM 597 C C . ALA A 1 75 ? -7.856 -13.048 5.997 1.00 96.38 75 ALA A C 1
ATOM 599 O O . ALA A 1 75 ? -7.309 -13.296 4.926 1.00 96.38 75 ALA A O 1
ATOM 600 N N . GLU A 1 76 ? -8.044 -13.985 6.927 1.00 94.50 76 GLU A N 1
ATOM 601 C CA . GLU A 1 76 ? -7.686 -15.392 6.717 1.00 94.50 76 GLU A CA 1
ATOM 602 C C . GLU A 1 76 ? -8.429 -15.976 5.514 1.00 94.50 76 GLU A C 1
ATOM 604 O O . GLU A 1 76 ? -7.810 -16.513 4.597 1.00 94.50 76 GLU A O 1
ATOM 609 N N . GLN A 1 77 ? -9.749 -15.785 5.468 1.00 95.56 77 GLN A N 1
ATOM 610 C CA . GLN A 1 77 ? -10.572 -16.253 4.356 1.00 95.56 77 GLN A CA 1
ATOM 611 C C . GLN A 1 77 ? -10.220 -15.542 3.044 1.00 95.56 77 GLN A C 1
ATOM 613 O O . GLN A 1 77 ? -10.306 -16.151 1.978 1.00 95.56 77 GLN A O 1
ATOM 618 N N . LEU A 1 78 ? -9.842 -14.258 3.089 1.00 96.06 78 LEU A N 1
ATOM 619 C CA . LEU A 1 78 ? -9.333 -13.557 1.912 1.00 96.06 78 LEU A CA 1
ATOM 620 C C . LEU A 1 78 ? -8.073 -14.246 1.385 1.00 96.06 78 LEU A C 1
ATOM 622 O O . LEU A 1 78 ? -8.035 -14.572 0.201 1.00 96.06 78 LEU A O 1
ATOM 626 N N . PHE A 1 79 ? -7.073 -14.499 2.233 1.00 95.44 79 PHE A N 1
ATOM 627 C CA . PHE A 1 79 ? -5.820 -15.117 1.795 1.00 95.44 79 PHE A CA 1
ATOM 628 C C . PHE A 1 79 ? -6.012 -16.541 1.274 1.00 95.44 79 PHE A C 1
ATOM 630 O O . PHE A 1 79 ? -5.411 -16.888 0.261 1.00 95.44 79 PHE A O 1
ATOM 637 N N . GLU A 1 80 ? -6.912 -17.322 1.871 1.00 93.81 80 GLU A N 1
ATOM 638 C CA . GLU A 1 80 ? -7.290 -18.641 1.351 1.00 93.81 80 GLU A CA 1
ATOM 639 C C . GLU A 1 80 ? -7.895 -18.543 -0.062 1.00 93.81 80 GLU A C 1
ATOM 641 O O . GLU A 1 80 ? -7.539 -19.317 -0.950 1.00 93.81 80 GLU A O 1
ATOM 646 N N . ARG A 1 81 ? -8.754 -17.545 -0.322 1.00 94.44 81 ARG A N 1
ATOM 647 C CA . ARG A 1 81 ? -9.324 -17.306 -1.662 1.00 94.44 81 ARG A CA 1
ATOM 648 C C . ARG A 1 81 ? -8.320 -16.735 -2.666 1.00 94.44 81 ARG A C 1
ATOM 650 O O . ARG A 1 81 ? -8.453 -17.005 -3.858 1.00 94.44 81 ARG A O 1
ATOM 657 N N . VAL A 1 82 ? -7.383 -15.904 -2.211 1.00 94.81 82 VAL A N 1
ATOM 658 C CA . VAL A 1 82 ? -6.324 -15.300 -3.039 1.00 94.81 82 VAL A CA 1
ATOM 659 C C . VAL A 1 82 ? -5.331 -16.363 -3.485 1.00 94.81 82 VAL A C 1
ATOM 661 O O . VAL A 1 82 ? -4.991 -16.412 -4.664 1.00 94.81 82 VAL A O 1
ATOM 664 N N . TRP A 1 83 ? -4.910 -17.233 -2.562 1.00 92.06 83 TRP A N 1
ATOM 665 C CA . TRP A 1 83 ? -4.095 -18.398 -2.891 1.00 92.06 83 TRP A CA 1
ATOM 666 C C . TRP A 1 83 ? -4.845 -19.324 -3.851 1.00 92.06 83 TRP A C 1
ATOM 668 O O . TRP A 1 83 ? -4.316 -19.722 -4.887 1.00 92.06 83 TRP A O 1
ATOM 678 N N . GLY A 1 84 ? -6.120 -19.583 -3.545 1.00 90.25 84 GLY A N 1
ATOM 679 C CA . GLY A 1 84 ? -6.988 -20.405 -4.371 1.00 90.25 84 GLY A CA 1
ATOM 680 C C . GLY A 1 84 ? -6.544 -21.867 -4.406 1.00 90.25 84 GLY A C 1
ATOM 681 O O . GLY A 1 84 ? -5.934 -22.388 -3.472 1.00 90.25 84 GLY A O 1
ATOM 682 N N . THR A 1 85 ? -6.909 -22.540 -5.488 1.00 89.81 85 THR A N 1
ATOM 683 C CA . THR A 1 85 ? -6.555 -23.927 -5.804 1.00 89.81 85 THR A CA 1
ATOM 684 C C . THR A 1 85 ? -5.449 -23.972 -6.865 1.00 89.81 85 THR A C 1
ATOM 686 O O . THR A 1 85 ? -5.114 -22.949 -7.463 1.00 89.81 85 THR A O 1
ATOM 689 N N . ASP A 1 86 ? -4.882 -25.154 -7.127 1.00 87.12 86 ASP A N 1
ATOM 690 C CA . ASP A 1 86 ? -3.782 -25.339 -8.096 1.00 87.12 86 ASP A CA 1
ATOM 691 C C . ASP A 1 86 ? -4.131 -24.896 -9.535 1.00 87.12 86 ASP A C 1
ATOM 693 O O . ASP A 1 86 ? -3.244 -24.672 -10.357 1.00 87.12 86 ASP A O 1
ATOM 697 N N . ASP A 1 87 ? -5.420 -24.759 -9.849 1.00 89.00 87 ASP A N 1
ATOM 698 C CA . ASP A 1 87 ? -5.960 -24.262 -11.118 1.00 89.00 87 ASP A CA 1
ATOM 699 C C . ASP A 1 87 ? -6.282 -22.755 -11.105 1.00 89.00 87 ASP A C 1
ATOM 701 O O . ASP A 1 87 ? -6.902 -22.248 -12.044 1.00 89.00 87 ASP A O 1
ATOM 705 N N . SER A 1 88 ? -5.855 -22.019 -10.072 1.00 91.44 88 SER A N 1
ATOM 706 C CA . SER A 1 88 ? -6.004 -20.565 -10.006 1.00 91.44 88 SER A CA 1
ATOM 707 C C . SER A 1 88 ? -5.403 -19.913 -11.260 1.00 91.44 88 SER A C 1
ATOM 709 O O . SER A 1 88 ? -4.224 -20.126 -11.561 1.00 91.44 88 SER A O 1
ATOM 711 N N . PRO A 1 89 ? -6.157 -19.061 -11.984 1.00 91.06 89 PRO A N 1
ATOM 712 C CA . PRO A 1 89 ? -5.650 -18.407 -13.192 1.00 91.06 89 PRO A CA 1
ATOM 713 C C . PRO A 1 89 ? -4.496 -17.441 -12.889 1.00 91.06 89 PRO A C 1
ATOM 715 O O . PRO A 1 89 ? -3.770 -17.038 -13.796 1.00 91.06 89 PRO A O 1
ATOM 718 N N . TRP A 1 90 ? -4.318 -17.079 -11.616 1.00 93.88 90 TRP A N 1
ATOM 719 C CA . TRP A 1 90 ? -3.317 -16.123 -11.172 1.00 93.88 90 TRP A CA 1
ATOM 720 C C . TRP A 1 90 ? -1.979 -16.773 -10.835 1.00 93.88 90 TRP A C 1
ATOM 722 O O . TRP A 1 90 ? -0.981 -16.075 -10.889 1.00 93.88 90 TRP A O 1
ATOM 732 N N . ILE A 1 91 ? -1.904 -18.081 -10.559 1.00 89.06 91 ILE A N 1
ATOM 733 C CA . ILE A 1 91 ? -0.696 -18.714 -9.985 1.00 89.06 91 ILE A CA 1
ATOM 734 C C . ILE A 1 91 ? 0.581 -18.532 -10.828 1.00 89.06 91 ILE A C 1
ATOM 736 O O . ILE A 1 91 ? 1.682 -18.495 -10.289 1.00 89.06 91 ILE A O 1
ATOM 740 N N . ASN A 1 92 ? 0.435 -18.378 -12.149 1.00 89.75 92 ASN A N 1
ATOM 741 C CA . ASN A 1 92 ? 1.541 -18.153 -13.088 1.00 89.75 92 ASN A CA 1
ATOM 742 C C . ASN A 1 92 ? 1.646 -16.694 -13.574 1.00 89.75 92 ASN A C 1
ATOM 744 O O . ASN A 1 92 ? 2.405 -16.400 -14.499 1.00 89.75 92 ASN A O 1
ATOM 748 N N . HIS A 1 93 ? 0.854 -15.781 -13.013 1.00 91.88 93 HIS A N 1
ATOM 749 C CA . HIS A 1 93 ? 0.861 -14.371 -13.382 1.00 91.88 93 HIS A CA 1
ATOM 750 C C . HIS A 1 93 ? 2.071 -13.661 -12.738 1.00 91.88 93 HIS A C 1
ATOM 752 O O . HIS A 1 93 ? 2.376 -13.911 -11.574 1.00 91.88 93 HIS A O 1
ATOM 758 N N . PRO A 1 94 ? 2.777 -12.757 -13.446 1.00 90.06 94 PRO A N 1
ATOM 759 C CA . PRO A 1 94 ? 3.974 -12.092 -12.912 1.00 90.06 94 PRO A CA 1
ATOM 760 C C . PRO A 1 94 ? 3.702 -11.193 -11.695 1.00 90.06 94 PRO A C 1
ATOM 762 O O . PRO A 1 94 ? 4.625 -10.894 -10.945 1.00 90.06 94 PRO A O 1
ATOM 765 N N . TRP A 1 95 ? 2.446 -10.787 -11.506 1.00 89.19 95 TRP A N 1
ATOM 766 C CA . TRP A 1 95 ? 1.944 -10.01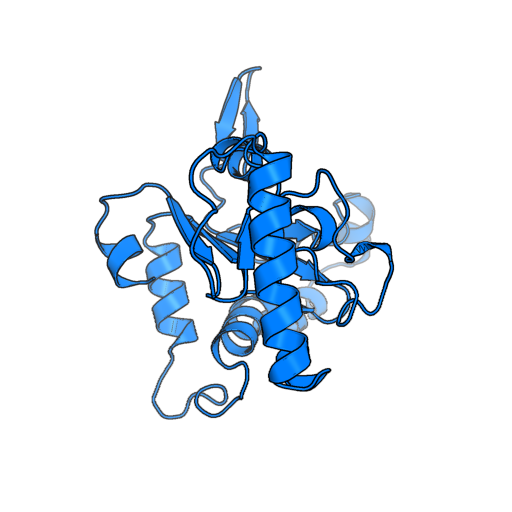3 -10.363 1.00 89.19 95 TRP A CA 1
ATOM 767 C C . TRP A 1 95 ? 0.755 -10.757 -9.748 1.00 89.19 95 TRP A C 1
ATOM 769 O O . TRP A 1 95 ? -0.374 -10.260 -9.753 1.00 89.19 95 TRP A O 1
ATOM 779 N N . TRP A 1 96 ? 0.943 -12.045 -9.454 1.00 92.75 96 TRP A N 1
ATOM 780 C CA . TRP A 1 96 ? -0.155 -12.958 -9.136 1.00 92.75 96 TRP A CA 1
ATOM 781 C C . TRP A 1 96 ? -0.954 -12.509 -7.919 1.00 92.75 96 TRP A C 1
ATOM 783 O O . TRP A 1 96 ? -2.178 -12.585 -7.957 1.00 92.75 96 TRP A O 1
ATOM 793 N N . GLU A 1 97 ? -0.294 -12.014 -6.873 1.00 93.75 97 GLU A N 1
ATOM 794 C CA . GLU A 1 97 ? -0.942 -11.628 -5.624 1.00 93.75 97 GLU A CA 1
ATOM 795 C C . GLU A 1 97 ? -1.777 -10.364 -5.809 1.00 93.75 97 GLU A C 1
ATOM 797 O O . GLU A 1 97 ? -2.955 -10.363 -5.447 1.00 93.75 97 GLU A O 1
ATOM 802 N N . ASN A 1 98 ? -1.220 -9.338 -6.463 1.00 94.06 98 ASN A N 1
ATOM 803 C CA . ASN A 1 98 ? -1.938 -8.109 -6.779 1.00 94.06 98 ASN A CA 1
ATOM 804 C C . ASN A 1 98 ? -3.174 -8.396 -7.646 1.00 94.06 98 ASN A C 1
ATOM 806 O O . ASN A 1 98 ? -4.280 -7.947 -7.346 1.00 94.06 98 ASN A O 1
ATOM 810 N N . ALA A 1 99 ? -3.004 -9.211 -8.695 1.00 94.50 99 ALA A N 1
ATOM 811 C CA . ALA A 1 99 ? -4.088 -9.575 -9.603 1.00 94.50 99 ALA A CA 1
ATOM 812 C C . ALA A 1 99 ? -5.165 -10.436 -8.920 1.00 94.50 99 ALA A C 1
ATOM 814 O O . ALA A 1 99 ? -6.360 -10.199 -9.106 1.00 94.50 99 ALA A O 1
ATOM 815 N N . ALA A 1 100 ? -4.763 -11.403 -8.092 1.00 95.75 100 ALA A N 1
ATOM 816 C CA . ALA A 1 100 ? -5.687 -12.249 -7.349 1.00 95.75 100 ALA A CA 1
ATOM 817 C C . ALA A 1 100 ? -6.473 -11.455 -6.295 1.00 95.75 100 ALA A C 1
ATOM 819 O O . ALA A 1 100 ? -7.680 -11.661 -6.169 1.00 95.75 100 ALA A O 1
ATOM 820 N N . ILE A 1 101 ? -5.833 -10.528 -5.573 1.00 96.44 101 ILE A N 1
ATOM 821 C CA . ILE A 1 101 ? -6.504 -9.640 -4.610 1.00 96.44 101 ILE A CA 1
ATOM 822 C C . ILE A 1 101 ? -7.519 -8.744 -5.327 1.00 96.44 101 ILE A C 1
ATOM 824 O O . ILE A 1 101 ? -8.691 -8.735 -4.946 1.00 96.44 101 ILE A O 1
ATOM 828 N N . ALA A 1 102 ? -7.115 -8.075 -6.412 1.00 95.44 102 ALA A N 1
ATOM 829 C CA . ALA A 1 102 ? -8.019 -7.252 -7.215 1.00 95.44 102 ALA A CA 1
ATOM 830 C C . ALA A 1 102 ? -9.217 -8.058 -7.734 1.00 95.44 102 ALA A C 1
ATOM 832 O O . ALA A 1 102 ? -10.363 -7.617 -7.637 1.00 95.44 102 ALA A O 1
ATOM 833 N N . TRP A 1 103 ? -8.977 -9.282 -8.208 1.00 95.12 103 TRP A N 1
ATOM 834 C CA . TRP A 1 103 ? -10.046 -10.185 -8.617 1.00 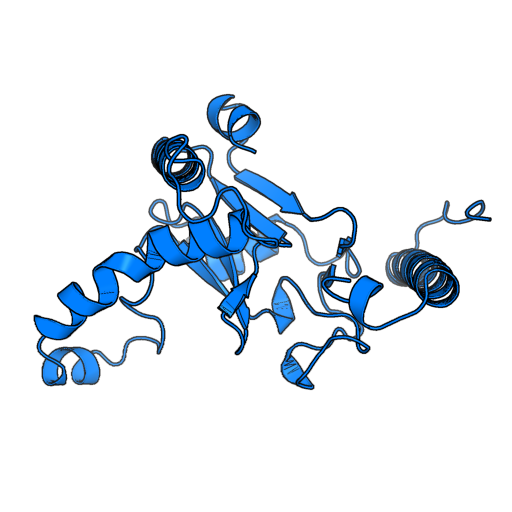95.12 103 TRP A CA 1
ATOM 835 C C . TRP A 1 103 ? -11.006 -10.511 -7.470 1.00 95.12 103 TRP A C 1
ATOM 837 O O . TRP A 1 103 ? -12.219 -10.450 -7.657 1.00 95.12 103 TRP A O 1
ATOM 847 N N . GLN A 1 104 ? -10.502 -10.839 -6.275 1.00 95.56 104 GLN A N 1
ATOM 848 C CA . GLN A 1 104 ? -11.371 -11.153 -5.137 1.00 95.56 104 GLN A CA 1
ATOM 849 C C . GLN A 1 104 ? -12.250 -9.973 -4.715 1.00 95.56 104 GLN A C 1
ATOM 851 O O . GLN A 1 104 ? -13.357 -10.217 -4.239 1.00 95.56 104 GLN A O 1
ATOM 856 N N . PHE A 1 105 ? -11.791 -8.735 -4.902 1.00 95.50 105 PHE A N 1
ATOM 857 C CA . PHE A 1 105 ? -12.575 -7.545 -4.575 1.00 95.50 105 PHE A CA 1
ATOM 858 C C . PHE A 1 105 ? -13.588 -7.180 -5.659 1.00 95.50 105 PHE A C 1
ATOM 860 O O . PHE A 1 105 ? -14.698 -6.784 -5.327 1.00 95.50 105 PHE A O 1
ATOM 867 N N . LEU A 1 106 ? -13.235 -7.343 -6.937 1.00 94.44 106 LEU A N 1
ATOM 868 C CA . LEU A 1 106 ? -13.996 -6.749 -8.041 1.00 94.44 106 LEU A CA 1
ATOM 869 C C . LEU A 1 106 ? -14.821 -7.753 -8.861 1.00 94.44 106 LEU A C 1
ATOM 871 O O . LEU A 1 106 ? -15.678 -7.339 -9.641 1.00 94.44 106 LEU A O 1
ATOM 875 N N . LYS A 1 107 ? -14.602 -9.070 -8.723 1.00 93.19 107 LYS A N 1
ATOM 876 C CA . LYS A 1 107 ? -15.253 -10.099 -9.569 1.00 93.19 107 LYS A CA 1
ATOM 877 C C . LYS A 1 107 ? -16.787 -10.070 -9.548 1.00 93.19 107 LYS A C 1
ATOM 879 O O . LYS A 1 107 ? -17.412 -10.488 -10.522 1.00 93.19 107 LYS A O 1
ATOM 884 N N . ASP A 1 108 ? -17.390 -9.600 -8.456 1.00 91.81 108 ASP A N 1
ATOM 885 C CA . ASP A 1 108 ? -18.845 -9.573 -8.274 1.00 91.81 108 ASP A CA 1
ATOM 886 C C . ASP A 1 108 ? -19.471 -8.216 -8.654 1.00 91.81 108 ASP A C 1
ATOM 888 O O . ASP A 1 108 ? -20.689 -8.133 -8.844 1.00 91.81 108 ASP A O 1
ATOM 892 N N . ASN A 1 109 ? -18.652 -7.182 -8.884 1.00 91.44 109 ASN A N 1
ATOM 893 C CA . ASN A 1 109 ? -19.104 -5.839 -9.257 1.00 91.44 109 ASN A CA 1
ATOM 894 C C . ASN A 1 109 ? -19.998 -5.818 -10.502 1.00 91.44 109 ASN A C 1
ATOM 896 O O . ASN A 1 109 ? -21.049 -5.179 -10.449 1.00 91.44 109 ASN A O 1
ATOM 900 N N . PRO A 1 110 ? -19.687 -6.541 -11.601 1.00 90.44 110 PRO A N 1
ATOM 901 C CA . PRO A 1 110 ? -20.560 -6.542 -12.772 1.00 90.44 110 PRO A CA 1
ATOM 902 C C . PRO A 1 110 ? -21.983 -7.015 -12.467 1.00 90.44 110 PRO A C 1
ATOM 904 O O . PRO A 1 110 ? -22.933 -6.531 -13.072 1.00 90.44 110 PRO A O 1
ATOM 907 N N . ARG A 1 111 ? -22.150 -7.959 -11.529 1.00 88.00 111 ARG A N 1
ATOM 908 C CA . ARG A 1 111 ? -23.477 -8.438 -11.118 1.00 88.00 111 ARG A CA 1
ATOM 909 C C . ARG A 1 111 ? -24.169 -7.436 -10.208 1.00 88.00 111 ARG A C 1
ATOM 911 O O . ARG A 1 111 ? -25.351 -7.184 -10.408 1.00 88.00 111 ARG A O 1
ATOM 918 N N . LYS A 1 112 ? -23.428 -6.869 -9.253 1.00 85.00 112 LYS A N 1
ATOM 919 C CA . LYS A 1 112 ? -23.918 -5.843 -8.331 1.00 85.00 112 LYS A CA 1
ATOM 920 C C . LYS A 1 112 ? -24.481 -4.645 -9.102 1.00 85.00 112 LYS A C 1
ATOM 922 O O . LYS A 1 112 ? -25.683 -4.394 -9.041 1.00 85.00 112 LYS A O 1
ATOM 927 N N . PHE A 1 113 ? -23.662 -4.026 -9.949 1.00 84.31 113 PHE A N 1
ATOM 928 C CA . PHE A 1 113 ? -24.044 -2.841 -10.720 1.00 84.31 113 PHE A CA 1
ATOM 929 C C . PHE A 1 113 ? -25.073 -3.118 -11.824 1.00 84.31 113 PHE A C 1
ATOM 931 O O . PHE A 1 113 ? -25.761 -2.203 -12.259 1.00 84.31 113 PHE A O 1
ATOM 938 N N . ALA A 1 114 ? -25.229 -4.370 -12.270 1.00 87.25 114 ALA A N 1
ATOM 939 C CA . ALA A 1 114 ? -26.317 -4.735 -13.181 1.00 87.25 114 ALA A CA 1
ATOM 940 C C . ALA A 1 114 ? -27.693 -4.784 -12.493 1.00 87.25 114 ALA A C 1
ATOM 942 O O . ALA A 1 114 ? -28.713 -4.773 -13.181 1.00 87.25 114 ALA A O 1
ATOM 943 N N . SER A 1 115 ? -27.727 -4.893 -11.162 1.00 84.44 115 SER A N 1
ATOM 944 C CA . SER A 1 115 ? -28.958 -5.026 -10.373 1.00 84.44 115 SER A CA 1
ATOM 945 C C . SER A 1 115 ? -29.339 -3.778 -9.577 1.00 84.44 115 SER A C 1
ATOM 947 O O . SER A 1 115 ? -30.460 -3.709 -9.077 1.00 84.44 115 SER A O 1
ATOM 949 N N . GLU A 1 116 ? -28.424 -2.819 -9.446 1.00 82.75 116 GLU A N 1
ATOM 950 C CA . GLU A 1 116 ? -28.625 -1.603 -8.660 1.00 82.75 116 GLU A CA 1
ATOM 951 C C . GLU A 1 116 ? -29.325 -0.502 -9.460 1.00 82.75 116 GLU A C 1
ATOM 953 O O . GLU A 1 116 ? -29.127 -0.350 -10.667 1.00 82.75 116 GLU A O 1
ATOM 958 N N . ASP A 1 117 ? -30.146 0.283 -8.761 1.00 80.94 117 ASP A N 1
ATOM 959 C CA . ASP A 1 117 ? -30.737 1.498 -9.308 1.00 80.94 117 ASP A CA 1
ATOM 960 C C . ASP A 1 117 ? -29.700 2.630 -9.267 1.00 80.94 117 ASP A C 1
ATOM 962 O O . ASP A 1 117 ? -29.378 3.185 -8.212 1.00 80.94 117 ASP A O 1
ATOM 966 N N . LEU A 1 118 ? -29.154 2.957 -10.438 1.00 78.19 118 LEU A N 1
ATOM 967 C CA . LEU A 1 118 ? -28.130 3.989 -10.594 1.00 78.19 118 LEU A CA 1
ATOM 968 C C . LEU A 1 118 ? -28.638 5.391 -10.215 1.00 78.19 118 LEU A C 1
ATOM 970 O O . LEU A 1 118 ? -27.825 6.235 -9.837 1.00 78.19 118 LEU A O 1
ATOM 974 N N . GLU A 1 119 ? -29.949 5.656 -10.299 1.00 79.38 119 GLU A N 1
ATOM 975 C CA . GLU A 1 119 ? -30.516 6.948 -9.888 1.00 79.38 119 GLU A CA 1
ATOM 976 C C . GLU A 1 119 ? -30.477 7.106 -8.366 1.00 79.38 119 GLU A C 1
ATOM 978 O O . GLU A 1 119 ? -30.143 8.181 -7.863 1.00 79.38 119 GLU A O 1
ATOM 983 N N . GLU A 1 120 ? -30.759 6.027 -7.629 1.00 79.25 120 GLU A N 1
ATOM 984 C CA . GLU A 1 120 ? -30.656 6.021 -6.171 1.00 79.25 120 GLU A CA 1
ATOM 985 C C . GLU A 1 120 ? -29.202 6.200 -5.730 1.00 79.25 120 GLU A C 1
ATOM 987 O O . GLU A 1 120 ? -28.925 7.022 -4.859 1.00 79.25 120 GLU A O 1
ATOM 992 N N . TRP A 1 121 ? -28.266 5.491 -6.366 1.00 73.44 121 TRP A N 1
ATOM 993 C CA . TRP A 1 121 ? -26.840 5.591 -6.046 1.00 73.44 121 TRP A CA 1
ATOM 994 C C . TRP A 1 121 ? -26.296 7.011 -6.273 1.00 73.44 121 TRP A C 1
ATOM 996 O O . TRP A 1 121 ? -25.694 7.597 -5.373 1.00 73.44 121 TRP A O 1
ATOM 1006 N N . ALA A 1 122 ? -26.611 7.626 -7.419 1.00 73.00 122 ALA A N 1
ATOM 1007 C CA . ALA A 1 122 ? -26.221 9.007 -7.712 1.00 73.00 122 ALA A CA 1
ATOM 1008 C C . ALA A 1 122 ? -26.823 10.028 -6.723 1.00 73.00 122 ALA A C 1
ATOM 1010 O O . ALA A 1 122 ? -26.212 11.062 -6.450 1.00 73.00 122 ALA A O 1
ATOM 1011 N N . ALA A 1 123 ? -28.010 9.751 -6.172 1.00 77.81 123 ALA A N 1
ATOM 1012 C CA . ALA A 1 123 ? -28.684 10.641 -5.230 1.00 77.81 123 ALA A CA 1
ATOM 1013 C C . ALA A 1 123 ? -28.089 10.616 -3.811 1.00 77.81 123 ALA A C 1
ATOM 1015 O O . ALA A 1 123 ? -28.270 11.586 -3.072 1.00 77.81 123 ALA A O 1
ATOM 1016 N N . ARG A 1 124 ? -27.382 9.547 -3.414 1.00 76.62 124 ARG A N 1
ATOM 1017 C CA . ARG A 1 124 ? -26.801 9.438 -2.062 1.00 76.62 124 ARG A CA 1
ATOM 1018 C C . ARG A 1 124 ? -25.578 10.334 -1.855 1.00 76.62 124 ARG A C 1
ATOM 1020 O O . ARG A 1 124 ? -25.266 10.662 -0.714 1.00 76.62 124 ARG A O 1
ATOM 1027 N N . GLY A 1 125 ? -24.937 10.789 -2.937 1.00 66.38 125 GLY A N 1
ATOM 1028 C CA . GLY A 1 125 ? -23.770 11.675 -2.861 1.00 66.38 125 GLY A CA 1
ATOM 1029 C C . GLY A 1 125 ? -22.574 11.029 -2.155 1.00 66.38 125 GLY A C 1
ATOM 1030 O O . GLY A 1 125 ? -21.789 11.728 -1.514 1.00 66.38 125 GLY A O 1
ATOM 1031 N N . GLU A 1 126 ? -22.481 9.701 -2.222 1.00 75.81 126 GLU A N 1
ATOM 1032 C CA . GLU A 1 126 ? -21.380 8.930 -1.650 1.00 75.81 126 GLU A CA 1
ATOM 1033 C C . GLU A 1 126 ? -20.113 9.102 -2.505 1.00 75.81 126 GLU A C 1
ATOM 1035 O O . GLU A 1 126 ? -20.166 9.603 -3.630 1.00 75.81 126 GLU A O 1
ATOM 1040 N N . GLY A 1 127 ? -18.947 8.773 -1.944 1.00 72.75 127 GLY A N 1
ATOM 1041 C CA . GLY A 1 127 ? -17.674 8.932 -2.651 1.00 72.75 127 GLY A CA 1
ATOM 1042 C C . GLY A 1 127 ? -17.582 8.046 -3.899 1.00 72.75 127 GLY A C 1
ATOM 1043 O O . GLY A 1 127 ? -18.216 7.001 -3.965 1.00 72.75 127 GLY A O 1
ATOM 1044 N N . ASP A 1 128 ? -16.726 8.421 -4.854 1.00 74.00 128 ASP A N 1
ATOM 1045 C CA . ASP A 1 128 ? -16.593 7.749 -6.164 1.00 74.00 128 ASP A CA 1
ATOM 1046 C C . ASP A 1 128 ? -16.270 6.240 -6.096 1.00 74.00 128 ASP A C 1
ATOM 1048 O O . ASP A 1 128 ? -16.474 5.516 -7.069 1.00 74.00 128 ASP A O 1
ATOM 1052 N N . LEU A 1 129 ? -15.748 5.762 -4.962 1.00 81.31 129 LEU A N 1
ATOM 1053 C CA . LEU A 1 129 ? -15.406 4.355 -4.725 1.00 81.31 129 LEU A CA 1
ATOM 1054 C C . LEU A 1 129 ? -16.425 3.619 -3.849 1.00 81.31 129 LEU A C 1
ATOM 1056 O O . LEU A 1 129 ? -16.227 2.435 -3.552 1.00 81.31 129 LEU A O 1
ATOM 1060 N N . ASP A 1 130 ? -17.491 4.293 -3.412 1.00 80.75 130 ASP A N 1
ATOM 1061 C CA . ASP A 1 130 ? -18.505 3.649 -2.592 1.00 80.75 130 ASP A CA 1
ATOM 1062 C C . ASP A 1 130 ? -19.161 2.487 -3.349 1.00 80.75 130 ASP A C 1
ATOM 1064 O O . ASP A 1 130 ? -19.472 2.552 -4.539 1.00 80.75 130 ASP A O 1
ATOM 1068 N N . GLY A 1 131 ? -19.289 1.359 -2.658 1.00 83.50 131 GLY A N 1
ATOM 1069 C CA . GLY A 1 131 ? -19.804 0.127 -3.231 1.00 83.50 131 GLY A CA 1
ATOM 1070 C C . GLY A 1 131 ? -18.912 -0.560 -4.278 1.00 83.50 131 GLY A C 1
ATOM 1071 O O . GLY A 1 131 ? -19.256 -1.677 -4.672 1.00 83.50 131 GLY A O 1
ATOM 1072 N N . VAL A 1 132 ? -17.787 0.022 -4.707 1.00 90.50 132 VAL A N 1
ATOM 1073 C CA . VAL A 1 132 ? -16.840 -0.635 -5.630 1.00 90.50 132 VAL A CA 1
ATOM 1074 C C . VAL A 1 132 ? -16.036 -1.716 -4.911 1.00 90.50 132 VAL A C 1
ATOM 1076 O O . VAL A 1 132 ? -15.811 -2.791 -5.465 1.00 90.50 132 VAL A O 1
ATOM 1079 N N . TYR A 1 133 ? -15.619 -1.447 -3.677 1.00 93.94 133 TYR A N 1
ATOM 1080 C CA . TYR A 1 133 ? -14.866 -2.384 -2.850 1.00 93.94 133 TYR A CA 1
ATOM 1081 C C . TYR A 1 133 ? -15.750 -3.000 -1.757 1.00 93.94 133 TYR A C 1
ATOM 1083 O O . TYR A 1 133 ? -16.757 -2.399 -1.370 1.00 93.94 133 TYR A O 1
ATOM 1091 N N . PRO A 1 134 ? -15.398 -4.191 -1.230 1.00 94.50 134 PRO A N 1
ATOM 1092 C CA . PRO A 1 134 ? -16.048 -4.725 -0.039 1.00 94.50 134 PRO A CA 1
ATOM 1093 C C . PRO A 1 134 ? -15.976 -3.718 1.120 1.00 94.50 134 PRO A C 1
ATOM 1095 O O . PRO A 1 134 ? -14.963 -3.023 1.241 1.00 94.50 134 PRO A O 1
ATOM 1098 N N . PRO A 1 135 ? -16.988 -3.657 2.005 1.00 93.94 135 PRO A N 1
ATOM 1099 C CA . PRO A 1 135 ? -16.993 -2.722 3.133 1.00 93.94 135 PRO A CA 1
ATOM 1100 C C . PRO A 1 135 ? -15.793 -2.917 4.068 1.00 93.94 135 PRO A C 1
ATOM 1102 O O . PRO A 1 135 ? -15.422 -1.992 4.787 1.00 93.94 135 PRO A O 1
ATOM 1105 N N . GLU A 1 136 ? -15.153 -4.087 4.027 1.00 97.44 136 GLU A N 1
ATOM 1106 C CA . GLU A 1 136 ? -13.945 -4.391 4.783 1.00 97.44 136 GLU A CA 1
ATOM 1107 C C . GLU A 1 136 ? -12.652 -3.792 4.222 1.00 97.44 136 GLU A C 1
ATOM 1109 O O . GLU A 1 136 ? -11.613 -3.835 4.886 1.00 97.44 136 GLU A O 1
ATOM 1114 N N . VAL A 1 137 ? -12.696 -3.221 3.021 1.00 97.31 137 VAL A N 1
ATOM 1115 C CA . VAL A 1 137 ? -11.537 -2.656 2.335 1.00 97.31 137 VAL A CA 1
ATOM 1116 C C . VAL A 1 137 ? -11.640 -1.133 2.317 1.00 97.31 137 VAL A C 1
ATOM 1118 O O . VAL A 1 137 ? -12.693 -0.550 2.057 1.00 97.31 137 VAL A O 1
ATOM 1121 N N . ARG A 1 138 ? -10.521 -0.469 2.595 1.00 96.25 138 ARG A N 1
ATOM 1122 C CA . ARG A 1 138 ? -10.340 0.968 2.387 1.00 96.25 138 ARG A CA 1
ATOM 1123 C C . ARG A 1 138 ? -9.211 1.176 1.394 1.00 96.25 138 ARG A C 1
ATOM 1125 O O . ARG A 1 138 ? -8.148 0.566 1.507 1.00 96.25 138 ARG A O 1
ATOM 1132 N N . VAL A 1 139 ? -9.460 2.040 0.422 1.00 95.06 139 VAL A N 1
ATOM 1133 C CA . VAL A 1 139 ? -8.475 2.393 -0.592 1.00 95.06 139 VAL A CA 1
ATOM 1134 C C . VAL A 1 139 ? -7.813 3.702 -0.203 1.00 95.06 139 VAL A C 1
ATOM 1136 O O . VAL A 1 139 ? -8.481 4.713 0.010 1.00 95.06 139 VAL A O 1
ATOM 1139 N N . ALA A 1 140 ? -6.491 3.668 -0.092 1.00 94.25 140 ALA A N 1
ATOM 1140 C CA . ALA A 1 140 ? -5.671 4.847 0.112 1.00 94.25 140 ALA A CA 1
ATOM 1141 C C . ALA A 1 140 ? -5.133 5.350 -1.239 1.00 94.25 140 ALA A C 1
ATOM 1143 O O . ALA A 1 140 ? -4.740 4.542 -2.082 1.00 94.25 140 ALA A O 1
ATOM 1144 N N . PRO A 1 141 ? -5.031 6.670 -1.462 1.00 92.38 141 PRO A N 1
ATOM 1145 C CA . PRO A 1 141 ? -4.345 7.188 -2.638 1.00 92.38 141 PRO A CA 1
ATOM 1146 C C . PRO A 1 141 ? -2.893 6.693 -2.702 1.00 92.38 141 PRO A C 1
ATOM 1148 O O . PRO A 1 141 ? -2.151 6.796 -1.716 1.00 92.38 141 PRO A O 1
ATOM 1151 N N . GLN A 1 142 ? -2.455 6.225 -3.877 1.00 92.75 142 GLN A N 1
ATOM 1152 C CA . GLN A 1 142 ? -1.059 5.838 -4.132 1.00 92.75 142 GLN A CA 1
ATOM 1153 C C . GLN A 1 142 ? -0.073 6.938 -3.698 1.00 92.75 142 GLN A C 1
ATOM 1155 O O . GLN A 1 142 ? 0.948 6.674 -3.061 1.00 92.75 142 GLN A O 1
ATOM 1160 N N . SER A 1 143 ? -0.424 8.198 -3.954 1.00 91.19 143 SER A N 1
ATOM 1161 C CA . SER A 1 143 ? 0.346 9.393 -3.594 1.00 91.19 143 SER A CA 1
ATOM 1162 C C . SER A 1 143 ? 0.558 9.620 -2.090 1.00 91.19 143 SER A C 1
ATOM 1164 O O . SER A 1 143 ? 1.457 10.370 -1.714 1.00 91.19 143 SER A O 1
ATOM 1166 N N . HIS A 1 144 ? -0.257 9.017 -1.226 1.00 91.00 144 HIS A N 1
ATOM 1167 C CA . HIS A 1 144 ? -0.140 9.150 0.228 1.00 91.00 144 HIS A CA 1
ATOM 1168 C C . HIS A 1 144 ? 0.508 7.925 0.862 1.00 91.00 144 HIS A C 1
ATOM 1170 O O . HIS A 1 144 ? 1.230 8.046 1.851 1.00 91.00 144 HIS A O 1
ATOM 1176 N N . PHE A 1 145 ? 0.217 6.748 0.310 1.00 89.81 145 PHE A N 1
ATOM 1177 C CA . PHE A 1 145 ? 0.466 5.480 0.979 1.00 89.81 145 PHE A CA 1
ATOM 1178 C C . PHE A 1 145 ? 1.548 4.624 0.318 1.00 89.81 145 PHE A C 1
ATOM 1180 O O . PHE A 1 145 ? 2.175 3.835 1.013 1.00 89.81 145 PHE A O 1
ATOM 1187 N N . ASN A 1 146 ? 1.784 4.788 -0.988 1.00 94.44 146 ASN A N 1
ATOM 1188 C CA . ASN A 1 146 ? 2.624 3.895 -1.790 1.00 94.44 146 ASN A CA 1
ATOM 1189 C C . ASN A 1 146 ? 3.290 4.628 -2.977 1.00 94.44 146 ASN A C 1
ATOM 1191 O O . ASN A 1 146 ? 3.224 4.201 -4.122 1.00 94.44 146 ASN A O 1
ATOM 1195 N N . SER A 1 147 ? 3.854 5.818 -2.768 1.00 95.44 147 SER A N 1
ATOM 1196 C CA . SER A 1 147 ? 4.225 6.679 -3.905 1.00 95.44 147 SER A CA 1
ATOM 1197 C C . SER A 1 147 ? 5.343 6.093 -4.759 1.00 95.44 147 SER A C 1
ATOM 1199 O O . SER A 1 147 ? 6.343 5.612 -4.237 1.00 95.44 147 SER A O 1
ATOM 1201 N N . TYR A 1 148 ? 5.220 6.186 -6.079 1.00 95.19 148 TYR A N 1
ATOM 1202 C CA . TYR A 1 148 ? 6.204 5.615 -6.992 1.00 95.19 148 TYR A CA 1
ATOM 1203 C C . TYR A 1 148 ? 7.482 6.435 -7.069 1.00 95.19 148 TYR A C 1
ATOM 1205 O O . TYR A 1 148 ? 7.476 7.669 -7.019 1.00 95.19 148 TYR A O 1
ATOM 1213 N N . HIS A 1 149 ? 8.584 5.743 -7.333 1.00 95.38 149 HIS A N 1
ATOM 1214 C CA . HIS A 1 149 ? 9.801 6.389 -7.787 1.00 95.38 149 HIS A CA 1
ATOM 1215 C C . HIS A 1 149 ? 9.565 7.173 -9.103 1.00 95.38 149 HIS A C 1
ATOM 1217 O O . HIS A 1 149 ? 8.900 6.662 -10.010 1.00 95.38 149 HIS A O 1
ATOM 1223 N N . PRO A 1 150 ? 10.173 8.366 -9.290 1.00 93.50 150 PRO A N 1
ATOM 1224 C CA . PRO A 1 150 ? 9.982 9.204 -10.488 1.00 93.50 150 PRO A CA 1
ATOM 1225 C C . PRO A 1 150 ? 10.269 8.553 -11.851 1.00 93.50 150 PRO A C 1
ATOM 1227 O O . PRO A 1 150 ? 9.910 9.093 -12.889 1.00 93.50 150 PRO A O 1
ATOM 1230 N N . ILE A 1 151 ? 10.967 7.417 -11.870 1.00 91.62 151 ILE A N 1
ATOM 1231 C CA . ILE A 1 151 ? 11.282 6.682 -13.107 1.00 91.62 151 ILE A CA 1
ATOM 1232 C C . ILE A 1 151 ? 10.114 5.811 -13.591 1.00 91.62 151 ILE A C 1
ATOM 1234 O O . ILE A 1 151 ? 10.048 5.484 -14.772 1.00 91.62 151 ILE A O 1
ATOM 1238 N N . THR A 1 152 ? 9.220 5.411 -12.685 1.00 89.00 152 THR A N 1
ATOM 1239 C CA . THR A 1 152 ? 8.074 4.537 -12.971 1.00 89.00 152 THR A CA 1
ATOM 1240 C C . THR A 1 152 ? 6.744 5.243 -12.802 1.00 89.00 152 THR A C 1
ATOM 1242 O O . THR A 1 152 ? 5.735 4.754 -13.314 1.00 89.00 152 THR A O 1
ATOM 1245 N N . SER A 1 153 ? 6.728 6.407 -12.151 1.00 87.94 153 SER A N 1
ATOM 1246 C CA . SER A 1 153 ? 5.529 7.221 -12.073 1.00 87.94 153 SER A CA 1
ATOM 1247 C C . SER A 1 153 ? 5.098 7.670 -13.473 1.00 87.94 153 SER A C 1
ATOM 1249 O O . SER A 1 153 ? 5.845 8.268 -14.247 1.00 87.94 153 SER A O 1
ATOM 1251 N N . ARG A 1 154 ? 3.859 7.329 -13.834 1.00 69.38 154 ARG A N 1
ATOM 1252 C CA . ARG A 1 154 ? 3.254 7.724 -15.117 1.00 69.38 154 ARG A CA 1
ATOM 1253 C C . ARG A 1 154 ? 2.624 9.112 -15.045 1.00 69.38 154 ARG A C 1
ATOM 1255 O O . ARG A 1 154 ? 2.545 9.805 -16.056 1.00 69.38 154 ARG A O 1
ATOM 1262 N N . PHE A 1 155 ? 2.207 9.514 -13.846 1.00 63.84 155 PHE A N 1
ATOM 1263 C CA . PHE A 1 155 ? 1.588 10.798 -13.554 1.00 63.84 155 PHE A CA 1
ATOM 1264 C C . PHE A 1 155 ? 2.281 11.484 -12.374 1.00 63.84 155 PHE A C 1
ATOM 1266 O O . PHE A 1 155 ? 2.800 10.833 -11.466 1.00 63.84 155 PHE A O 1
ATOM 1273 N N . GLN A 1 156 ? 2.258 12.820 -12.368 1.00 61.38 156 GLN A N 1
ATOM 1274 C CA . GLN A 1 156 ? 2.892 13.612 -11.309 1.00 61.38 156 GLN A CA 1
ATOM 1275 C C . GLN A 1 156 ? 2.277 13.349 -9.927 1.00 61.38 156 GLN A C 1
ATOM 1277 O O . GLN A 1 156 ? 3.007 13.349 -8.943 1.00 61.38 156 GLN A O 1
ATOM 1282 N N . HIS A 1 157 ? 0.971 13.071 -9.842 1.00 72.69 157 HIS A N 1
ATOM 1283 C CA . HIS A 1 157 ? 0.282 12.929 -8.555 1.00 72.69 157 HIS A CA 1
ATOM 1284 C C . HIS A 1 157 ? 0.754 11.711 -7.744 1.00 72.69 157 HIS A C 1
ATOM 1286 O O . HIS A 1 157 ? 0.906 11.827 -6.529 1.00 72.69 157 HIS A O 1
ATOM 1292 N N . ASP A 1 158 ? 1.110 10.604 -8.398 1.00 86.12 158 ASP A N 1
ATOM 1293 C CA . ASP A 1 158 ? 1.578 9.384 -7.719 1.00 86.12 158 ASP A CA 1
ATOM 1294 C C . ASP A 1 158 ? 3.099 9.338 -7.533 1.00 86.12 158 ASP A C 1
ATOM 1296 O O . ASP A 1 158 ? 3.636 8.383 -6.974 1.00 86.12 158 ASP A O 1
ATOM 1300 N N . THR A 1 159 ? 3.809 10.366 -8.006 1.00 93.69 159 THR A N 1
ATOM 1301 C CA . THR A 1 159 ? 5.266 10.458 -7.881 1.00 93.69 159 THR A CA 1
ATOM 1302 C C . THR A 1 159 ? 5.646 10.800 -6.449 1.00 93.69 159 THR A C 1
ATOM 1304 O O . THR A 1 159 ? 5.047 11.684 -5.836 1.00 93.69 159 THR A O 1
ATOM 1307 N N . TRP A 1 160 ? 6.656 10.127 -5.907 1.00 95.69 160 TRP A N 1
ATOM 1308 C CA . TRP A 1 160 ? 7.199 10.479 -4.605 1.00 95.69 160 TRP A CA 1
ATOM 1309 C C . TRP A 1 160 ? 7.827 11.881 -4.612 1.00 95.69 160 TRP A C 1
ATOM 1311 O O . TRP A 1 160 ? 8.542 12.260 -5.539 1.00 95.69 160 TRP A O 1
ATOM 1321 N N . GLU A 1 161 ? 7.586 12.617 -3.533 1.00 94.69 161 GLU A N 1
ATOM 1322 C CA . GLU A 1 161 ? 8.201 13.899 -3.211 1.00 94.69 161 GLU A CA 1
ATOM 1323 C C . GLU A 1 161 ? 8.480 13.952 -1.704 1.00 94.69 161 GLU A C 1
ATOM 1325 O O . GLU A 1 161 ? 7.951 13.152 -0.923 1.00 94.69 161 GLU A O 1
ATOM 1330 N N . GLU A 1 162 ? 9.331 14.884 -1.287 1.00 95.06 162 GLU A N 1
ATOM 1331 C CA . GLU A 1 162 ? 9.697 15.029 0.117 1.00 95.06 162 GLU A CA 1
ATOM 1332 C C . GLU A 1 162 ? 8.471 15.289 1.004 1.00 95.06 162 GLU A C 1
ATOM 1334 O O . GLU A 1 162 ? 7.589 16.074 0.666 1.00 95.06 162 GLU A O 1
ATOM 1339 N N . GLY A 1 163 ? 8.422 14.609 2.151 1.00 94.12 163 GLY A N 1
ATOM 1340 C CA . GLY A 1 163 ? 7.282 14.636 3.068 1.00 94.12 163 GLY A CA 1
ATOM 1341 C C . GLY A 1 163 ? 6.300 13.477 2.877 1.00 94.12 163 GLY A C 1
ATOM 1342 O O . GLY A 1 163 ? 5.557 13.174 3.811 1.00 94.12 163 GLY A O 1
ATOM 1343 N N . LYS A 1 164 ? 6.331 12.764 1.743 1.00 95.19 164 LYS A N 1
ATOM 1344 C CA . LYS A 1 164 ? 5.503 11.564 1.545 1.00 95.19 164 LYS A CA 1
ATOM 1345 C C . LYS A 1 164 ? 6.000 10.374 2.369 1.00 95.19 164 LYS A C 1
ATOM 1347 O O . LYS A 1 164 ? 7.197 10.235 2.622 1.00 95.19 164 LYS A O 1
ATOM 1352 N N . PHE A 1 165 ? 5.058 9.519 2.773 1.00 96.06 165 PHE A N 1
ATOM 1353 C CA . PHE A 1 165 ? 5.284 8.434 3.731 1.00 96.06 165 PHE A CA 1
ATOM 1354 C C . PHE A 1 165 ? 6.311 7.411 3.239 1.00 96.06 165 PHE A C 1
ATOM 1356 O O . PHE A 1 165 ? 7.341 7.208 3.886 1.00 96.06 165 PHE A O 1
ATOM 1363 N N . VAL A 1 166 ? 6.062 6.817 2.072 1.00 96.31 166 VAL A N 1
ATOM 1364 C CA . VAL A 1 166 ? 6.940 5.817 1.457 1.00 96.31 166 VAL A CA 1
ATOM 1365 C C . VAL A 1 166 ? 7.245 6.162 0.010 1.00 96.31 166 VAL A C 1
ATOM 1367 O O . VAL A 1 166 ? 6.433 6.795 -0.669 1.00 96.31 166 VAL A O 1
ATOM 1370 N N . ILE A 1 167 ? 8.399 5.696 -0.456 1.00 96.88 167 ILE A N 1
ATOM 1371 C CA . ILE A 1 167 ? 8.710 5.558 -1.876 1.00 96.88 167 ILE A CA 1
ATOM 1372 C C . ILE A 1 167 ? 8.784 4.076 -2.227 1.00 96.88 167 ILE A C 1
ATOM 1374 O O . ILE A 1 167 ? 9.430 3.298 -1.526 1.00 96.88 167 ILE A O 1
ATOM 1378 N N . ALA A 1 168 ? 8.153 3.706 -3.331 1.00 95.38 168 ALA A N 1
ATOM 1379 C CA . ALA A 1 168 ? 8.097 2.350 -3.830 1.00 95.38 168 ALA A CA 1
ATOM 1380 C C . ALA A 1 168 ? 8.780 2.262 -5.200 1.00 95.38 168 ALA A C 1
ATOM 1382 O O . ALA A 1 168 ? 8.553 3.084 -6.100 1.00 95.38 168 ALA A O 1
ATOM 1383 N N . PHE A 1 169 ? 9.661 1.276 -5.356 1.00 94.81 169 PHE A N 1
ATOM 1384 C CA . PHE A 1 169 ? 10.445 1.055 -6.571 1.00 94.81 169 PHE A CA 1
ATOM 1385 C C . PHE A 1 169 ? 9.816 -0.003 -7.493 1.00 94.81 169 PHE A C 1
ATOM 1387 O O . PHE A 1 169 ? 10.493 -0.550 -8.374 1.00 94.81 169 PHE A O 1
ATOM 1394 N N . ASN A 1 170 ? 8.501 -0.226 -7.376 1.00 88.94 170 ASN A N 1
ATOM 1395 C CA . ASN A 1 170 ? 7.776 -1.130 -8.263 1.00 88.94 170 ASN A CA 1
ATOM 1396 C C . ASN A 1 170 ? 8.024 -0.732 -9.726 1.00 88.94 170 ASN A C 1
ATOM 1398 O O . ASN A 1 170 ? 7.873 0.427 -10.127 1.00 88.94 170 ASN A O 1
ATOM 1402 N N . GLY A 1 171 ? 8.445 -1.707 -10.532 1.00 87.56 171 GLY A N 1
ATOM 1403 C CA . GLY A 1 171 ? 8.733 -1.529 -11.956 1.00 87.56 171 GLY A CA 1
ATOM 1404 C C . GLY A 1 171 ? 10.088 -0.888 -12.288 1.00 87.56 171 GLY A C 1
ATOM 1405 O O . GLY A 1 171 ? 10.469 -0.887 -13.458 1.00 87.56 171 GLY A O 1
ATOM 1406 N N . VAL A 1 172 ? 10.864 -0.396 -11.312 1.00 90.94 172 VAL A N 1
ATOM 1407 C CA . VAL A 1 172 ? 12.141 0.306 -11.573 1.00 90.94 172 VAL A CA 1
ATOM 1408 C C . VAL A 1 172 ? 13.155 -0.644 -12.208 1.00 90.94 172 VAL A C 1
ATOM 1410 O O . VAL A 1 172 ? 13.831 -0.278 -13.168 1.00 90.94 172 VAL A O 1
ATOM 1413 N N . LEU A 1 173 ? 13.186 -1.899 -11.751 1.00 88.50 173 LEU A N 1
ATOM 1414 C CA . LEU A 1 173 ? 14.001 -2.966 -12.344 1.00 88.50 173 LEU A CA 1
ATOM 1415 C C . LEU A 1 173 ? 13.673 -3.235 -13.820 1.00 88.50 173 LEU A C 1
ATOM 1417 O O . LEU A 1 173 ? 14.542 -3.675 -14.564 1.00 88.50 173 LEU A O 1
ATOM 1421 N N . SER A 1 174 ? 12.434 -2.977 -14.247 1.00 88.06 174 SER A N 1
ATOM 1422 C CA . SER A 1 174 ? 12.026 -3.120 -15.652 1.00 88.06 174 SER A CA 1
ATOM 1423 C C . SER A 1 174 ? 12.307 -1.858 -16.472 1.00 88.06 174 SER A C 1
ATOM 1425 O O . SER A 1 174 ? 12.479 -1.937 -17.686 1.00 88.06 174 SER A O 1
ATOM 1427 N N . ALA A 1 175 ? 12.359 -0.695 -15.820 1.00 88.38 175 ALA A N 1
ATOM 1428 C CA . ALA A 1 175 ? 12.564 0.604 -16.455 1.00 88.38 175 ALA A CA 1
ATOM 1429 C C . ALA A 1 175 ? 14.043 1.025 -16.538 1.00 88.38 175 ALA A C 1
ATOM 1431 O O . ALA A 1 175 ? 14.359 2.034 -17.170 1.00 88.38 175 ALA A O 1
ATOM 1432 N N . SER A 1 176 ? 14.958 0.300 -15.886 1.00 92.69 176 SER A N 1
ATOM 1433 C CA . SER A 1 176 ? 16.355 0.719 -15.770 1.00 92.69 176 SER A CA 1
ATOM 1434 C C . SER A 1 176 ? 17.354 -0.432 -15.694 1.00 92.69 176 SER A C 1
ATOM 1436 O O . SER A 1 176 ? 16.994 -1.594 -15.532 1.00 92.69 176 SER A O 1
ATOM 1438 N N . SER A 1 177 ? 18.645 -0.108 -15.816 1.00 94.69 177 SER A N 1
ATOM 1439 C CA . SER A 1 177 ? 19.717 -1.100 -15.706 1.00 94.69 177 SER A CA 1
ATOM 1440 C C . SER A 1 177 ? 20.012 -1.443 -14.239 1.00 94.69 177 SER A C 1
ATOM 1442 O O . SER A 1 177 ? 19.855 -0.584 -13.367 1.00 94.69 177 SER A O 1
ATOM 1444 N N . PRO A 1 178 ? 20.533 -2.649 -13.938 1.00 93.69 178 PRO A N 1
ATOM 1445 C CA . PRO A 1 178 ? 20.899 -3.025 -12.570 1.00 93.69 178 PRO A CA 1
ATOM 1446 C C . PRO A 1 178 ? 21.863 -2.041 -11.890 1.00 93.69 178 PRO A C 1
ATOM 1448 O O . PRO A 1 178 ? 21.747 -1.785 -10.694 1.00 93.69 178 PRO A O 1
ATOM 1451 N N . THR A 1 179 ? 22.795 -1.450 -12.648 1.00 94.94 179 THR A N 1
ATOM 1452 C CA . THR A 1 179 ? 23.724 -0.432 -12.135 1.00 94.94 179 THR A CA 1
ATOM 1453 C C . THR A 1 179 ? 22.987 0.825 -11.691 1.00 94.94 179 THR A C 1
ATOM 1455 O O . THR A 1 179 ? 23.235 1.315 -10.594 1.00 94.94 179 THR A O 1
ATOM 1458 N N . VAL A 1 180 ? 22.058 1.322 -12.514 1.00 94.25 180 VAL A N 1
ATOM 1459 C CA . VAL A 1 180 ? 21.266 2.511 -12.178 1.00 94.25 180 VAL A CA 1
ATOM 1460 C C . VAL A 1 180 ? 20.383 2.229 -10.967 1.00 94.25 180 VAL A C 1
ATOM 1462 O O . VAL A 1 180 ? 20.373 3.026 -10.038 1.00 94.25 180 VAL A O 1
ATOM 1465 N N . VAL A 1 181 ? 19.711 1.075 -10.928 1.00 93.81 181 VAL A N 1
ATOM 1466 C CA . VAL A 1 181 ? 18.860 0.674 -9.795 1.00 93.81 181 VAL A CA 1
ATOM 1467 C C . VAL A 1 181 ? 19.651 0.637 -8.490 1.00 93.81 181 VAL A C 1
ATOM 1469 O O . VAL A 1 181 ? 19.197 1.178 -7.487 1.00 93.81 181 VAL A O 1
ATOM 1472 N N . ARG A 1 182 ? 20.863 0.071 -8.502 1.00 93.56 182 ARG A N 1
ATOM 1473 C CA . ARG A 1 182 ? 21.734 0.035 -7.321 1.00 93.56 182 ARG A CA 1
ATOM 1474 C C . ARG A 1 182 ? 22.081 1.435 -6.820 1.00 93.56 182 ARG A C 1
ATOM 1476 O O . ARG A 1 182 ? 21.992 1.694 -5.624 1.00 93.56 182 ARG A O 1
ATOM 1483 N N . THR A 1 183 ? 22.447 2.334 -7.733 1.00 95.19 183 THR A N 1
ATOM 1484 C CA . THR A 1 183 ? 22.722 3.734 -7.393 1.00 95.19 183 THR A CA 1
ATOM 1485 C C . THR A 1 183 ? 21.477 4.431 -6.848 1.00 95.19 183 THR A C 1
ATOM 1487 O O . THR A 1 183 ? 21.577 5.158 -5.865 1.00 95.19 183 THR A O 1
ATOM 1490 N N . LEU A 1 184 ? 20.302 4.195 -7.439 1.00 95.19 184 LEU A N 1
ATOM 1491 C CA . LEU A 1 184 ? 19.050 4.783 -6.964 1.00 95.19 184 LEU A CA 1
ATOM 1492 C C . LEU A 1 184 ? 18.695 4.294 -5.554 1.00 95.19 184 LEU A C 1
ATOM 1494 O O . LEU A 1 184 ? 18.425 5.131 -4.697 1.00 95.19 184 LEU A O 1
ATOM 1498 N N . TYR A 1 185 ? 18.767 2.989 -5.277 1.00 94.62 185 TYR A N 1
ATOM 1499 C CA . TYR A 1 185 ? 18.534 2.469 -3.925 1.00 94.62 185 TYR A CA 1
ATOM 1500 C C . TYR A 1 185 ? 19.495 3.076 -2.903 1.00 94.62 185 TYR A C 1
ATOM 1502 O O . TYR A 1 185 ? 19.045 3.569 -1.873 1.00 94.62 185 TYR A O 1
ATOM 1510 N N . GLY A 1 186 ? 20.797 3.123 -3.207 1.00 93.94 186 GLY A N 1
ATOM 1511 C CA . GLY A 1 186 ? 21.781 3.751 -2.322 1.00 93.94 186 GLY A CA 1
ATOM 1512 C C . GLY A 1 186 ? 21.462 5.224 -2.048 1.00 93.94 186 GLY A C 1
ATOM 1513 O O . GLY A 1 186 ? 21.417 5.649 -0.896 1.00 93.94 186 GLY A O 1
ATOM 1514 N N . ASN A 1 187 ? 21.149 5.992 -3.093 1.00 95.31 187 ASN A N 1
ATOM 1515 C CA . ASN A 1 187 ? 20.822 7.412 -2.962 1.00 95.31 187 ASN A CA 1
ATOM 1516 C C . ASN A 1 187 ? 19.559 7.648 -2.124 1.00 95.31 187 ASN A C 1
ATOM 1518 O O . ASN A 1 187 ? 19.557 8.524 -1.262 1.00 95.31 187 ASN A O 1
ATOM 1522 N N . TYR A 1 188 ? 18.490 6.881 -2.354 1.00 95.81 188 TYR A N 1
ATOM 1523 C CA . TYR A 1 188 ? 17.245 7.041 -1.599 1.00 95.81 188 TYR A CA 1
ATOM 1524 C C . TYR A 1 188 ? 17.343 6.513 -0.172 1.00 95.81 188 TYR A C 1
ATOM 1526 O O . TYR A 1 188 ? 16.717 7.090 0.710 1.00 95.81 188 TYR A O 1
ATOM 1534 N N . TYR A 1 189 ? 18.165 5.494 0.083 1.00 94.56 189 TYR A N 1
ATOM 1535 C CA . TYR A 1 189 ? 18.490 5.080 1.445 1.00 94.56 189 TYR A CA 1
ATOM 1536 C C . TYR A 1 189 ? 19.192 6.211 2.207 1.00 94.56 189 TYR A C 1
ATOM 1538 O O . TYR A 1 189 ? 18.738 6.612 3.278 1.00 94.56 189 TYR A O 1
ATOM 1546 N N . LEU A 1 190 ? 20.248 6.795 1.626 1.00 94.88 190 LEU A N 1
ATOM 1547 C CA . LEU A 1 190 ? 20.951 7.933 2.229 1.00 94.88 190 LEU A CA 1
ATOM 1548 C C . LEU A 1 190 ? 20.016 9.131 2.426 1.00 94.88 190 LEU A C 1
ATOM 1550 O O . LEU A 1 190 ? 20.054 9.775 3.474 1.00 94.88 190 LEU A O 1
ATOM 1554 N N . ARG A 1 191 ? 19.126 9.392 1.461 1.00 95.69 191 ARG A N 1
ATOM 1555 C CA . ARG A 1 191 ? 18.113 10.444 1.583 1.00 95.69 191 ARG A CA 1
ATOM 1556 C C . ARG A 1 191 ? 17.124 10.160 2.711 1.00 95.69 191 ARG A C 1
ATOM 1558 O O . ARG A 1 191 ? 16.822 11.072 3.472 1.00 95.69 191 ARG A O 1
ATOM 1565 N N . ALA A 1 192 ? 16.640 8.926 2.852 1.00 95.44 192 ALA A N 1
ATOM 1566 C CA . ALA A 1 192 ? 15.771 8.537 3.962 1.00 95.44 192 ALA A CA 1
ATOM 1567 C C . ALA A 1 192 ? 16.467 8.780 5.308 1.00 95.44 192 ALA A C 1
ATOM 1569 O O . ALA A 1 192 ? 15.860 9.307 6.235 1.00 95.44 192 ALA A O 1
ATOM 1570 N N . CYS A 1 193 ? 17.756 8.469 5.408 1.00 94.69 193 CYS A N 1
ATOM 1571 C CA . CYS A 1 193 ? 18.531 8.736 6.612 1.00 94.69 193 CYS A CA 1
ATOM 1572 C C . CYS A 1 193 ? 18.661 10.221 6.935 1.00 94.69 193 CYS A C 1
ATOM 1574 O O . CYS A 1 193 ? 18.458 10.614 8.082 1.00 94.69 193 CYS A O 1
ATOM 1576 N N . GLU A 1 194 ? 18.973 11.035 5.928 1.00 95.12 194 GLU A N 1
ATOM 1577 C CA . GLU A 1 194 ? 19.078 12.487 6.063 1.00 95.12 194 GLU A CA 1
ATOM 1578 C C . GLU A 1 194 ? 17.749 13.092 6.533 1.00 95.12 194 GLU A C 1
ATOM 1580 O O . GLU A 1 194 ? 17.717 13.802 7.536 1.00 95.12 194 GLU A O 1
ATOM 1585 N N . LEU A 1 195 ? 16.641 12.746 5.866 1.00 96.00 195 LEU A N 1
ATOM 1586 C CA . LEU A 1 195 ? 15.302 13.248 6.191 1.00 96.00 195 LEU A CA 1
ATOM 1587 C C . LEU A 1 195 ? 14.859 12.892 7.615 1.00 96.00 195 LEU A C 1
ATOM 1589 O O . LEU A 1 195 ? 14.105 13.641 8.232 1.00 96.00 195 LEU A O 1
ATOM 1593 N N . ASN A 1 196 ? 15.333 11.762 8.144 1.00 95.56 196 ASN A N 1
ATOM 1594 C CA . ASN A 1 196 ? 14.935 11.250 9.454 1.00 95.56 196 ASN A CA 1
ATOM 1595 C C . ASN A 1 196 ? 16.018 11.421 10.533 1.00 95.56 196 ASN A C 1
ATOM 1597 O O . ASN A 1 196 ? 15.871 10.886 11.630 1.00 95.56 196 ASN A O 1
ATOM 1601 N N . ASN A 1 197 ? 17.088 12.178 10.252 1.00 94.88 197 ASN A N 1
ATOM 1602 C CA . ASN A 1 197 ? 18.215 12.411 11.164 1.00 94.88 197 ASN A CA 1
ATOM 1603 C C . ASN A 1 197 ? 18.813 11.114 11.753 1.00 94.88 197 ASN A C 1
ATOM 1605 O O . ASN A 1 197 ? 19.144 11.047 12.941 1.00 94.88 197 ASN A O 1
ATOM 1609 N N . LEU A 1 198 ? 18.943 1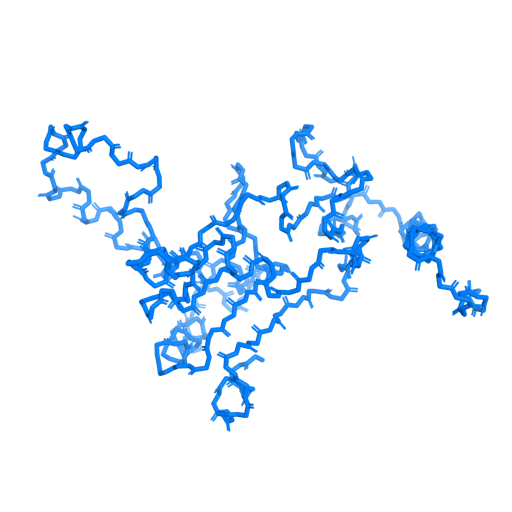0.068 10.932 1.00 92.25 198 LEU A N 1
ATOM 1610 C CA . LEU A 1 198 ? 19.487 8.777 11.357 1.00 92.25 198 LEU A CA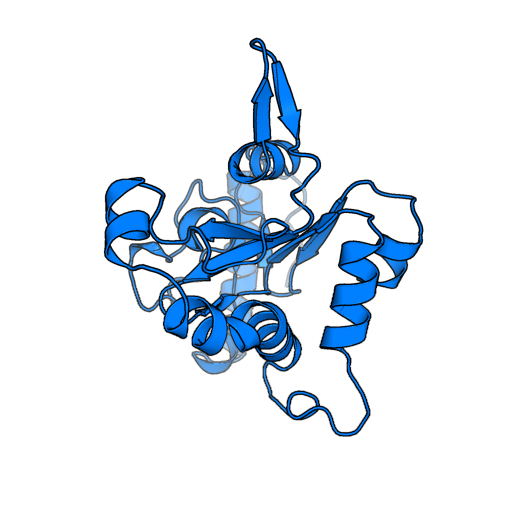 1
ATOM 1611 C C . LEU A 1 198 ? 21.019 8.809 11.360 1.00 92.25 198 LEU A C 1
ATOM 1613 O O . LEU A 1 198 ? 21.651 9.196 10.380 1.00 92.25 198 LEU A O 1
ATOM 1617 N N . SER A 1 199 ? 21.629 8.363 12.458 1.00 82.50 199 SER A N 1
ATOM 1618 C CA . SER A 1 199 ? 23.080 8.447 12.674 1.00 82.50 199 SER A CA 1
ATOM 1619 C C . SER A 1 199 ? 23.895 7.294 12.074 1.00 82.50 199 SER A C 1
ATOM 1621 O O . SER A 1 199 ? 25.117 7.391 12.033 1.00 82.50 199 SER A O 1
ATOM 1623 N N . SER A 1 200 ? 23.266 6.205 11.615 1.00 69.19 200 SER A N 1
ATOM 1624 C CA . SER A 1 200 ? 23.958 4.968 11.205 1.00 69.19 200 SER A CA 1
ATOM 1625 C C . SER A 1 200 ? 23.671 4.557 9.759 1.00 69.19 200 SER A C 1
ATOM 1627 O O . SER A 1 200 ? 23.182 3.456 9.496 1.00 69.19 200 SER A O 1
ATOM 1629 N N . CYS A 1 201 ? 23.963 5.440 8.810 1.00 79.31 201 CYS A N 1
ATOM 1630 C CA . CYS A 1 201 ? 23.786 5.144 7.383 1.00 79.31 201 CYS A CA 1
ATOM 1631 C C . CYS A 1 201 ? 25.100 5.023 6.608 1.00 79.31 201 CYS A C 1
ATOM 1633 O O . CYS A 1 201 ? 25.094 4.857 5.392 1.00 79.31 201 CYS A O 1
ATOM 1635 N N . GLU A 1 202 ? 26.221 5.049 7.326 1.00 67.44 202 GLU A N 1
ATOM 1636 C CA . GLU A 1 202 ? 27.549 4.776 6.790 1.00 67.44 202 GLU A CA 1
ATOM 1637 C C . GLU A 1 202 ? 27.754 3.256 6.655 1.00 67.44 202 GLU A C 1
ATOM 1639 O O . GLU A 1 202 ? 27.552 2.515 7.618 1.00 67.44 202 GLU A O 1
ATOM 1644 N N . GLY A 1 203 ? 28.154 2.785 5.465 1.00 59.91 203 GLY A N 1
ATOM 1645 C CA . GLY A 1 203 ? 28.558 1.387 5.240 1.00 59.91 203 GLY A CA 1
ATOM 1646 C C . GLY A 1 203 ? 27.811 0.601 4.156 1.00 59.91 203 GLY A C 1
ATOM 1647 O O . GLY A 1 203 ? 27.974 -0.616 4.101 1.00 59.91 203 GLY A O 1
ATOM 1648 N N . ILE A 1 204 ? 27.012 1.246 3.300 1.00 57.66 204 ILE A N 1
ATOM 1649 C CA . ILE A 1 204 ? 26.455 0.597 2.101 1.00 57.66 204 ILE A CA 1
ATOM 1650 C C . ILE A 1 204 ? 27.357 0.917 0.901 1.00 57.66 204 ILE A C 1
ATOM 1652 O O . ILE A 1 204 ? 27.108 1.887 0.189 1.00 57.66 204 ILE A O 1
ATOM 1656 N N . ASP A 1 205 ? 28.411 0.116 0.721 1.00 48.41 205 ASP A N 1
ATOM 1657 C CA . ASP A 1 205 ? 29.209 0.037 -0.519 1.00 48.41 205 ASP A CA 1
ATOM 1658 C C . ASP A 1 205 ? 28.703 -1.105 -1.428 1.00 48.41 205 ASP A C 1
ATOM 1660 O O . ASP A 1 205 ? 28.494 -2.238 -0.927 1.00 48.41 205 ASP A O 1
#

InterPro domains:
  IPR008630 Glycosyltransferase 34 [PTHR31306] (9-176)
  IPR029044 Nucleotide-diphospho-sugar transferases [G3DSA:3.90.550.10] (4-120)

Secondary structure (DSSP, 8-state):
-HHHHHT-S-SEEEEE-TTEEE--TTS-HHHHHHHHHEEEETTEEEE-TT--EEEEE-SS-EEEEEEEEESSHHHHHHHHHHH--TT-TTTTSTTHHHHHHHHHHHTTHHHHHHHS-HHHHHHHT--TTTTTS-TTEEEEEHHHHSEEPTTT-SSSTTB--TT-SEEE-TTHHHHS-HHHHHHHHHHHHHHHHHHTT-S--TT--

Sequence (205 aa):
MEREVKSGKWDWVVWADCDTYFMNMSVTVESVLFTYAGIEERGELTLDPQVHMIVSEDSAMLNTGIFFVKGASWAEQLFERVWGTDDSPWINHPWWENAAIAWQFLKDNPRKFASEDLEEWAARGEGDLDGVYPPEVRVAPQSHFNSYHPITSRFQHDTWEEGKFVIAFNGVLSASSPTVVRTLYGNYYLRACELNNLSSCEGID

Radius of gyration: 18.74 Å; chains: 1; bounding box: 60×40×36 Å

Organism: NCBI:txid878477

Foldseek 3Di:
DLVVLQVVPDQKDKAAAPQKDFQAPVCDPVNVQQVFQWDQDPNDTDGNPLAAKEWAADPVGTDVNIMMGGSDPVVNVLVCQLVPDPPPPLPPPPPSSRVSSRCVFAVCVVVVVVPDDVVVVVVVPDDPCPPRGDSRYTYDYLQATPAEDPQPDPDPSSHDDPPHGMYGDVCVVVRDDPVVSLVVVLVSLVSSCVNVVNDPSPDDD

pLDDT: mean 90.93, std 8.29, range [48.41, 97.94]